Protein AF-A0A3S1GV26-F1 (afdb_monomer_lite)

Foldseek 3Di:
DPDPDDPDDDDDDDQLPDDLVVCVPDPPSVQLVPAQAADDPVVQLVVQLVVQLVLQVCVQVLCCVLPVDGDDGDSDSVVSSVVSVVLLVVVLVCLQQVHDPVVVLPPDDDPCNSVSVSVVVSCCSVNPVVVVVCVVVSHDHPSNSSLSVLQVVLVVCQVDPDPEADEAEADLCLGVSSLSSLLSQVPGPRRYYHYDQQDPPDDPVQLCLLLDPPRDPVSCPQPNNSNSVSCVSSPHDSVVDDDPDDDDLLCVLLSLVVCLVSGDPVPVVCCVVSVVVADPVSVCSNCVPPD

Sequence (291 aa):
RLGSRSAILPVIRPLGEFDEDEAAFEADASAAIDLAPPITAAERLLLLAPLVRAWKRRLPAHVAALFDEEIVVPASAADAIWLARDLARLMDEIETEGTDWIRLADLVTGNLAGWWQVTLDFLRIVTENWPNLLEERDRSNPAAHRNALIRLEAARLKRNPPAGPVIAAGSTGSIPATAELLAVIAGLPSGAVVLPGLDLMLDEPSFAAIAAPGARPALLGHPQYGLAKLIGKIGVLRGDVGEIAVAERPLALRAALVGEALRPAETTELWAQTRARFTAGDITEALADVT

Structure (mmCIF, N/CA/C/O backbone):
data_AF-A0A3S1GV26-F1
#
_entry.id   AF-A0A3S1GV26-F1
#
loop_
_atom_site.group_PDB
_atom_site.id
_atom_site.type_symbol
_atom_site.label_atom_id
_atom_site.label_alt_id
_atom_site.label_comp_id
_atom_site.label_asym_id
_atom_site.label_entity_id
_atom_site.label_seq_id
_atom_site.pdbx_PDB_ins_code
_atom_site.Cartn_x
_atom_site.Cartn_y
_atom_site.Cartn_z
_atom_site.occupancy
_atom_site.B_iso_or_equiv
_atom_site.auth_seq_id
_atom_site.auth_comp_id
_atom_site.auth_asym_id
_atom_site.auth_atom_id
_atom_site.pdbx_PDB_model_num
ATOM 1 N N . ARG A 1 1 ? -3.674 -25.173 39.279 1.00 45.44 1 ARG A N 1
ATOM 2 C CA . ARG A 1 1 ? -3.953 -23.897 38.580 1.00 45.44 1 ARG A CA 1
ATOM 3 C C . ARG A 1 1 ? -2.627 -23.405 38.022 1.00 45.44 1 ARG A C 1
ATOM 5 O O . ARG A 1 1 ? -1.768 -23.049 38.816 1.00 45.44 1 ARG A O 1
ATOM 12 N N . LEU A 1 2 ? -2.421 -23.505 36.707 1.00 45.81 2 LEU A N 1
ATOM 13 C CA . LEU A 1 2 ? -1.307 -22.824 36.040 1.00 45.81 2 LEU A CA 1
ATOM 14 C C . LEU A 1 2 ? -1.485 -21.317 36.279 1.00 45.81 2 LEU A C 1
ATOM 16 O O . LEU A 1 2 ? -2.608 -20.819 36.212 1.00 45.81 2 LEU A O 1
ATOM 20 N N . GLY A 1 3 ? -0.412 -20.649 36.704 1.00 51.78 3 GLY A N 1
ATOM 21 C CA . GLY A 1 3 ? -0.430 -19.258 37.148 1.00 51.78 3 GLY A CA 1
ATOM 22 C C . GLY A 1 3 ? -0.919 -18.292 36.069 1.00 51.78 3 GLY A C 1
ATOM 23 O O . GLY A 1 3 ? -0.883 -18.592 34.883 1.00 51.78 3 GLY A O 1
ATOM 24 N N . SER A 1 4 ? -1.351 -17.113 36.504 1.00 57.91 4 SER A N 1
ATOM 25 C CA . SER A 1 4 ? -1.845 -15.970 35.722 1.00 57.91 4 SER A CA 1
ATOM 26 C C . SER A 1 4 ? -0.794 -15.312 34.808 1.00 57.91 4 SER A C 1
ATOM 28 O O . SER A 1 4 ? -0.751 -14.091 34.676 1.00 57.91 4 SER A O 1
ATOM 30 N N . ARG A 1 5 ? 0.109 -16.099 34.222 1.00 57.19 5 ARG A N 1
ATOM 31 C CA . ARG A 1 5 ? 1.169 -15.667 33.310 1.00 57.19 5 ARG A CA 1
ATOM 32 C C . ARG A 1 5 ? 1.053 -16.517 32.052 1.00 57.19 5 ARG A C 1
ATOM 34 O O . ARG A 1 5 ? 0.996 -17.739 32.159 1.00 57.19 5 ARG A O 1
ATOM 41 N N . SER A 1 6 ? 0.967 -15.866 30.890 1.00 59.22 6 SER A N 1
ATOM 42 C CA . SER A 1 6 ? 0.841 -16.542 29.596 1.00 59.22 6 SER A CA 1
ATOM 43 C C . SER A 1 6 ? 1.939 -17.594 29.447 1.00 59.22 6 SER A C 1
ATOM 45 O O . SER A 1 6 ? 3.119 -17.259 29.503 1.00 59.22 6 SER A O 1
ATOM 47 N N . ALA A 1 7 ? 1.557 -18.863 29.309 1.00 64.56 7 ALA A N 1
ATOM 48 C CA . ALA A 1 7 ? 2.502 -19.970 29.150 1.00 64.56 7 ALA A CA 1
ATOM 49 C C . ALA A 1 7 ? 2.936 -20.167 27.685 1.00 64.56 7 ALA A C 1
ATOM 51 O O . ALA A 1 7 ? 3.865 -20.922 27.419 1.00 64.56 7 ALA A O 1
ATOM 52 N N . ILE A 1 8 ? 2.272 -19.484 26.745 1.00 68.94 8 ILE A N 1
ATOM 53 C CA . ILE A 1 8 ? 2.556 -19.507 25.307 1.00 68.94 8 ILE A CA 1
ATOM 54 C C . ILE A 1 8 ? 2.591 -18.052 24.829 1.00 68.94 8 ILE A C 1
ATOM 56 O O . ILE A 1 8 ? 1.702 -17.263 25.163 1.00 68.94 8 ILE A O 1
ATOM 60 N N . LEU A 1 9 ? 3.648 -17.677 24.111 1.00 79.06 9 LEU A N 1
ATOM 61 C CA . LEU A 1 9 ? 3.782 -16.348 23.516 1.00 79.06 9 LEU A CA 1
ATOM 62 C C . LEU A 1 9 ? 3.048 -16.311 22.167 1.00 79.06 9 LEU A C 1
ATOM 64 O O . LEU A 1 9 ? 3.061 -17.318 21.455 1.00 79.06 9 LEU A O 1
ATOM 68 N N . PRO A 1 10 ? 2.404 -15.188 21.805 1.00 83.75 10 PRO A N 1
ATOM 69 C CA . PRO A 1 10 ? 1.856 -15.032 20.466 1.00 83.75 10 PRO A CA 1
ATOM 70 C C . PRO A 1 10 ? 2.988 -15.049 19.435 1.00 83.75 10 PRO A C 1
ATOM 72 O O . PRO A 1 10 ? 4.085 -14.554 19.694 1.00 83.75 10 PRO A O 1
ATOM 75 N N . VAL A 1 11 ? 2.700 -15.579 18.250 1.00 86.25 11 VAL A N 1
ATOM 76 C CA . VAL A 1 11 ? 3.572 -15.408 17.087 1.00 86.25 11 VAL A CA 1
ATOM 77 C C . VAL A 1 11 ? 3.255 -14.040 16.492 1.00 86.25 11 VAL A C 1
ATOM 79 O O . VAL A 1 11 ? 2.137 -13.808 16.034 1.00 86.25 11 VAL A O 1
ATOM 82 N N . ILE A 1 12 ? 4.213 -13.117 16.554 1.00 87.06 12 ILE A N 1
ATOM 83 C CA . ILE A 1 12 ? 4.069 -11.756 16.029 1.00 87.06 12 ILE A CA 1
ATOM 84 C C . ILE A 1 12 ? 4.901 -11.663 14.759 1.00 87.06 12 ILE A C 1
ATOM 86 O O . ILE A 1 12 ? 6.099 -11.929 14.797 1.00 87.06 12 ILE A O 1
ATOM 90 N N . ARG A 1 13 ? 4.262 -11.275 13.652 1.00 83.75 13 ARG A N 1
ATOM 91 C CA . ARG A 1 13 ? 4.916 -11.114 12.351 1.00 83.75 13 ARG A CA 1
ATOM 92 C C . ARG A 1 13 ? 4.598 -9.740 11.757 1.00 83.75 13 ARG A C 1
ATOM 94 O O . ARG A 1 13 ? 3.440 -9.317 11.830 1.00 83.75 13 ARG A O 1
ATOM 101 N N . PRO A 1 14 ? 5.586 -9.040 11.181 1.00 83.69 14 PRO A N 1
ATOM 102 C CA . PRO A 1 14 ? 5.330 -7.829 10.415 1.00 83.69 14 PRO A CA 1
ATOM 103 C C . PRO A 1 14 ? 4.508 -8.148 9.158 1.00 83.69 14 PRO A C 1
ATOM 105 O O . PRO A 1 14 ? 4.744 -9.128 8.456 1.00 83.69 14 PRO A O 1
ATOM 108 N N . LEU A 1 15 ? 3.532 -7.296 8.847 1.00 74.19 15 LEU A N 1
ATOM 109 C CA . LEU A 1 15 ? 2.787 -7.380 7.592 1.00 74.19 15 LEU A CA 1
ATOM 110 C C . LEU A 1 15 ? 3.652 -6.825 6.453 1.00 74.19 15 LEU A C 1
ATOM 112 O O . LEU A 1 15 ? 3.885 -5.620 6.396 1.00 74.19 15 LEU A O 1
ATOM 116 N N . GLY A 1 16 ? 4.080 -7.686 5.527 1.00 60.06 16 GLY A N 1
ATOM 117 C CA . GLY A 1 16 ? 4.803 -7.284 4.311 1.00 60.06 16 GLY A CA 1
ATOM 118 C C . GLY A 1 16 ? 6.274 -7.703 4.249 1.00 60.06 16 GLY A C 1
ATOM 119 O O . GLY A 1 16 ? 6.842 -7.668 3.160 1.00 60.06 16 GLY A O 1
ATOM 120 N N . GLU A 1 17 ? 6.851 -8.156 5.362 1.00 55.44 17 GLU A N 1
ATOM 121 C CA . GLU A 1 17 ? 8.132 -8.869 5.413 1.00 55.44 17 GLU A CA 1
ATOM 122 C C . GLU A 1 17 ? 7.815 -10.343 5.684 1.00 55.44 17 GLU A C 1
ATOM 124 O O . GLU A 1 17 ? 7.712 -10.781 6.827 1.00 55.44 17 GLU A O 1
ATOM 129 N N . PHE A 1 18 ? 7.539 -11.085 4.613 1.00 52.84 18 PHE A N 1
ATOM 130 C CA . PHE A 1 18 ? 7.393 -12.535 4.685 1.00 52.84 18 PHE A CA 1
ATOM 131 C C . PHE A 1 18 ? 8.781 -13.109 4.452 1.00 52.84 18 PHE A C 1
ATOM 133 O O . PHE A 1 18 ? 9.292 -13.025 3.338 1.00 52.84 18 PHE A O 1
ATOM 140 N N . ASP A 1 19 ? 9.405 -13.600 5.517 1.00 47.91 19 ASP A N 1
ATOM 141 C CA . ASP A 1 19 ? 10.666 -14.319 5.410 1.00 47.91 19 ASP A CA 1
ATOM 142 C C . ASP A 1 19 ? 10.411 -15.664 4.709 1.00 47.91 19 ASP A C 1
ATOM 144 O O . ASP A 1 19 ? 9.574 -16.461 5.153 1.00 47.91 19 ASP A O 1
ATOM 148 N N . GLU A 1 20 ? 11.090 -15.882 3.581 1.00 46.09 20 GLU A N 1
ATOM 149 C CA . GLU A 1 20 ? 11.004 -17.105 2.773 1.00 46.09 20 GLU A CA 1
ATOM 150 C C . GLU A 1 20 ? 11.402 -18.337 3.601 1.00 46.09 20 GLU A C 1
ATOM 152 O O . GLU A 1 20 ? 10.776 -19.395 3.475 1.00 46.09 20 GLU A O 1
ATOM 157 N N . ASP A 1 21 ? 12.370 -18.177 4.513 1.00 42.44 21 ASP A N 1
ATOM 158 C CA . ASP A 1 21 ? 12.853 -19.260 5.367 1.00 42.44 21 ASP A CA 1
ATOM 159 C C . ASP A 1 21 ? 11.769 -19.715 6.356 1.00 42.44 21 ASP A C 1
ATOM 161 O O . ASP A 1 21 ? 11.662 -20.903 6.647 1.00 42.44 21 ASP A O 1
ATOM 165 N N . GLU A 1 22 ? 10.900 -18.816 6.835 1.00 46.50 22 GLU A N 1
ATOM 166 C CA . GLU A 1 22 ? 9.839 -19.160 7.792 1.00 46.50 22 GLU A CA 1
ATOM 167 C C . GLU A 1 22 ? 8.623 -19.828 7.142 1.00 46.50 22 GLU A C 1
ATOM 169 O O . GLU A 1 22 ? 8.031 -20.735 7.736 1.00 46.50 22 GLU A O 1
ATOM 174 N N . ALA A 1 23 ? 8.270 -19.429 5.913 1.00 46.88 23 ALA A N 1
ATOM 175 C CA . ALA A 1 23 ? 7.212 -20.083 5.142 1.00 46.88 23 ALA A CA 1
ATOM 176 C C . ALA A 1 23 ? 7.548 -21.558 4.864 1.00 46.88 23 ALA A C 1
ATOM 178 O O . ALA A 1 23 ? 6.643 -22.392 4.855 1.00 46.88 23 ALA A O 1
ATOM 179 N N . ALA A 1 24 ? 8.838 -21.888 4.718 1.00 42.28 24 ALA A N 1
ATOM 180 C CA . ALA A 1 24 ? 9.334 -23.246 4.505 1.00 42.28 24 ALA A CA 1
ATOM 181 C C . ALA A 1 24 ? 9.154 -24.188 5.716 1.00 42.28 24 ALA A C 1
ATOM 183 O O . ALA A 1 24 ? 9.133 -25.408 5.538 1.00 42.28 24 ALA A O 1
ATOM 184 N N . PHE A 1 25 ? 8.995 -23.659 6.938 1.00 43.50 25 PHE A N 1
ATOM 185 C CA . PHE A 1 25 ? 8.829 -24.470 8.155 1.00 43.50 25 PHE A CA 1
ATOM 186 C C . PHE A 1 25 ? 7.369 -24.851 8.468 1.00 43.50 25 PHE A C 1
ATOM 188 O O . PHE A 1 25 ? 7.139 -25.654 9.378 1.00 43.50 25 PHE A O 1
ATOM 195 N N . GLU A 1 26 ? 6.373 -24.336 7.734 1.00 54.03 26 GLU A N 1
ATOM 196 C CA . GLU A 1 26 ? 4.981 -24.796 7.851 1.00 54.03 26 GLU A CA 1
ATOM 197 C C . GLU A 1 26 ? 4.690 -25.956 6.878 1.00 54.03 26 GLU A C 1
ATOM 199 O O . GLU A 1 26 ? 5.098 -25.955 5.722 1.00 54.03 26 GLU A O 1
ATOM 204 N N . ALA A 1 27 ? 3.939 -26.968 7.326 1.00 46.38 27 ALA A N 1
ATOM 205 C CA . ALA A 1 27 ? 3.715 -28.222 6.588 1.00 46.38 27 ALA A CA 1
ATOM 206 C C . ALA A 1 27 ? 2.988 -28.087 5.222 1.00 46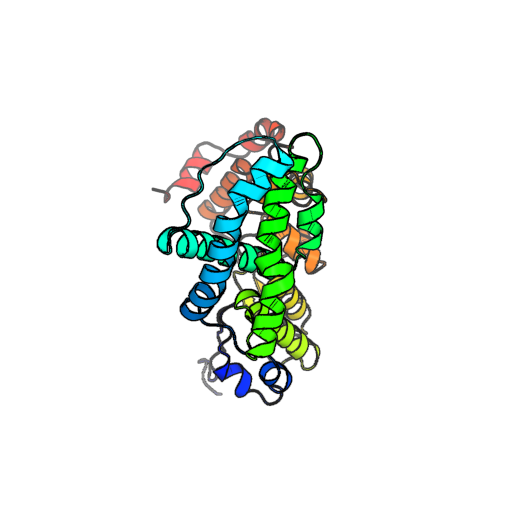.38 27 ALA A C 1
ATOM 208 O O . ALA A 1 27 ? 2.857 -29.085 4.517 1.00 46.38 27 ALA A O 1
ATOM 209 N N . ASP A 1 28 ? 2.526 -26.886 4.846 1.00 52.59 28 ASP A N 1
ATOM 210 C CA . ASP A 1 28 ? 1.847 -26.567 3.572 1.00 52.59 28 ASP A CA 1
ATOM 211 C C . ASP A 1 28 ? 2.670 -25.585 2.695 1.00 52.59 28 ASP A C 1
ATOM 213 O O . ASP A 1 28 ? 2.131 -24.912 1.817 1.00 52.59 28 ASP A O 1
ATOM 217 N N . ALA A 1 29 ? 3.991 -25.497 2.921 1.00 55.44 29 ALA A N 1
ATOM 218 C CA . ALA A 1 29 ? 4.929 -24.608 2.217 1.00 55.44 29 ALA A CA 1
ATOM 219 C C . ALA A 1 29 ? 5.078 -24.864 0.706 1.00 55.44 29 ALA A C 1
ATOM 221 O O . ALA A 1 29 ? 5.713 -24.071 0.014 1.00 55.44 29 ALA A O 1
ATOM 222 N N . SER A 1 30 ? 4.512 -25.955 0.176 1.00 58.25 30 SER A N 1
ATOM 223 C CA . SER A 1 30 ? 4.722 -26.395 -1.213 1.00 58.25 30 SER A CA 1
ATOM 224 C C . SER A 1 30 ? 4.462 -25.286 -2.233 1.00 58.25 30 SER A C 1
ATOM 226 O O . SER A 1 30 ? 5.233 -25.133 -3.167 1.00 58.25 30 SER A O 1
ATOM 228 N N . ALA A 1 31 ? 3.415 -24.482 -2.036 1.00 62.56 31 ALA A N 1
ATOM 229 C CA . ALA A 1 31 ? 3.066 -23.423 -2.981 1.00 62.56 31 ALA A CA 1
ATOM 230 C C . ALA A 1 31 ? 3.985 -22.188 -2.895 1.00 62.5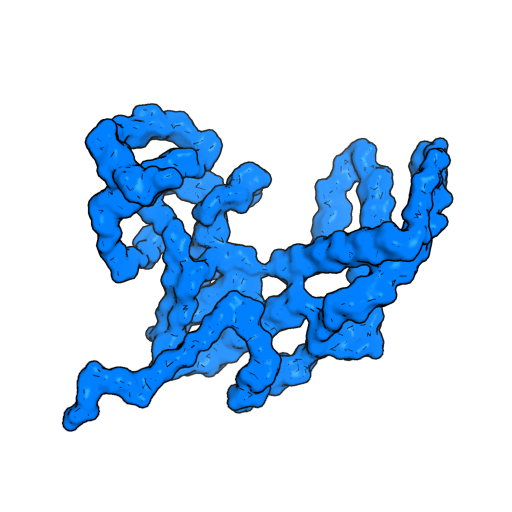6 31 ALA A C 1
ATOM 232 O O . ALA A 1 31 ? 4.074 -21.438 -3.861 1.00 62.56 31 ALA A O 1
ATOM 233 N N . ALA A 1 32 ? 4.644 -21.958 -1.753 1.00 61.75 32 ALA A N 1
ATOM 234 C CA . ALA A 1 32 ? 5.650 -20.902 -1.614 1.00 61.75 32 ALA A CA 1
ATOM 235 C C . ALA A 1 32 ? 6.992 -21.335 -2.223 1.00 61.75 32 ALA A C 1
ATOM 237 O O . ALA A 1 32 ? 7.682 -20.514 -2.814 1.00 61.75 32 ALA A O 1
ATOM 238 N N . ILE A 1 33 ? 7.314 -22.630 -2.136 1.00 62.44 33 ILE A N 1
ATOM 239 C CA . ILE A 1 33 ? 8.516 -23.238 -2.728 1.00 62.44 33 ILE A CA 1
ATOM 240 C C . ILE A 1 33 ? 8.487 -23.174 -4.267 1.00 62.44 33 ILE A C 1
ATOM 242 O O . ILE A 1 33 ? 9.539 -23.084 -4.890 1.00 62.44 33 ILE A O 1
ATOM 246 N N . ASP A 1 34 ? 7.298 -23.167 -4.877 1.00 78.94 34 ASP A N 1
ATOM 247 C CA . ASP A 1 34 ? 7.128 -23.056 -6.333 1.00 78.94 34 ASP A CA 1
ATOM 248 C C . ASP A 1 34 ? 7.305 -21.617 -6.872 1.00 78.94 34 ASP A C 1
ATOM 250 O O . ASP A 1 34 ? 7.269 -21.402 -8.086 1.00 78.94 34 ASP A O 1
ATOM 254 N N . LEU A 1 35 ? 7.468 -20.607 -6.005 1.00 85.31 35 LEU A N 1
ATOM 255 C CA . LEU A 1 35 ? 7.717 -19.234 -6.446 1.00 85.31 35 LEU A CA 1
ATOM 256 C C . LEU A 1 35 ? 9.195 -19.037 -6.781 1.00 85.31 35 LEU A C 1
ATOM 258 O O . LEU A 1 35 ? 10.063 -19.207 -5.927 1.00 85.31 35 LEU A O 1
ATOM 262 N N . ALA A 1 36 ? 9.471 -18.567 -8.000 1.00 90.75 36 ALA A N 1
ATOM 263 C CA . ALA A 1 36 ? 10.804 -18.099 -8.356 1.00 90.75 36 ALA A CA 1
ATOM 264 C C . ALA A 1 36 ? 11.261 -17.011 -7.357 1.00 90.75 36 ALA A C 1
ATOM 266 O O . ALA A 1 36 ? 10.472 -16.110 -7.040 1.00 90.75 36 ALA A O 1
ATOM 267 N N . PRO A 1 37 ? 12.506 -17.066 -6.855 1.00 92.00 37 PRO A N 1
ATOM 268 C CA . PRO A 1 37 ? 12.989 -16.118 -5.861 1.00 92.00 37 PRO A CA 1
ATOM 269 C C . PRO A 1 37 ? 13.168 -14.716 -6.463 1.00 92.00 37 PRO A C 1
ATOM 271 O O . PRO A 1 37 ? 13.439 -14.566 -7.667 1.00 92.00 37 PRO A O 1
ATOM 274 N N . PRO A 1 38 ? 13.059 -13.659 -5.642 1.00 93.50 38 PRO A N 1
ATOM 275 C CA . PRO A 1 38 ? 13.159 -12.293 -6.119 1.00 93.50 38 PRO A CA 1
ATOM 276 C C . PRO A 1 38 ? 14.574 -11.976 -6.616 1.00 93.50 38 PRO A C 1
ATOM 278 O O . PRO A 1 38 ? 15.583 -12.276 -5.975 1.00 93.50 38 PRO A O 1
ATOM 281 N N . ILE A 1 39 ? 14.663 -11.308 -7.766 1.00 95.88 39 ILE A N 1
ATOM 282 C CA . ILE A 1 39 ? 15.933 -10.789 -8.275 1.00 95.88 39 ILE A CA 1
ATOM 283 C C . ILE A 1 39 ? 16.506 -9.718 -7.333 1.00 95.88 39 ILE A C 1
ATOM 285 O O . ILE A 1 39 ? 15.790 -8.838 -6.844 1.00 95.88 39 ILE A O 1
ATOM 289 N N . THR A 1 40 ? 17.823 -9.744 -7.108 1.00 95.38 40 THR A N 1
ATOM 290 C CA . THR A 1 40 ? 18.481 -8.750 -6.246 1.00 95.38 40 THR A CA 1
ATOM 291 C C . THR A 1 40 ? 18.458 -7.355 -6.876 1.00 95.38 40 THR A C 1
ATOM 293 O O . THR A 1 40 ? 18.512 -7.203 -8.097 1.00 95.38 40 THR A O 1
ATOM 296 N N . ALA A 1 41 ? 18.451 -6.305 -6.049 1.00 93.12 41 ALA A N 1
ATOM 297 C CA . ALA A 1 41 ? 18.437 -4.924 -6.541 1.00 93.12 41 ALA A CA 1
ATOM 298 C C . ALA A 1 41 ? 19.634 -4.606 -7.459 1.00 93.12 41 ALA A C 1
ATOM 300 O O . ALA A 1 41 ? 19.471 -3.952 -8.488 1.00 93.12 41 ALA A O 1
ATOM 301 N N . ALA A 1 42 ? 20.832 -5.088 -7.113 1.00 95.25 42 ALA A N 1
ATOM 302 C CA . ALA A 1 42 ? 22.034 -4.861 -7.912 1.00 95.25 42 ALA A CA 1
ATOM 303 C C . ALA A 1 42 ? 21.963 -5.583 -9.265 1.00 95.25 42 ALA A C 1
ATOM 305 O O . ALA A 1 42 ? 22.207 -4.967 -10.302 1.00 95.25 42 ALA A O 1
ATOM 306 N N . GLU A 1 43 ? 21.583 -6.863 -9.267 1.00 95.62 43 GLU A N 1
ATOM 307 C CA . GLU A 1 43 ? 21.438 -7.644 -10.496 1.00 95.62 43 GLU A CA 1
ATOM 308 C C . GLU A 1 43 ? 20.360 -7.048 -11.407 1.00 95.62 43 GLU A C 1
ATOM 310 O O . GLU A 1 43 ? 20.607 -6.826 -12.592 1.00 95.62 43 GLU A O 1
ATOM 315 N N . ARG A 1 44 ? 19.207 -6.674 -10.841 1.00 95.81 44 ARG A N 1
ATOM 316 C CA . ARG A 1 44 ? 18.115 -6.029 -11.576 1.00 95.81 44 ARG A CA 1
ATOM 317 C C . ARG A 1 44 ? 18.574 -4.766 -12.296 1.00 95.81 44 ARG A C 1
ATOM 319 O O . ARG A 1 44 ? 18.296 -4.598 -13.482 1.00 95.81 44 ARG A O 1
ATOM 326 N N . LEU A 1 45 ? 19.321 -3.899 -11.613 1.00 95.69 45 LEU A N 1
ATOM 327 C CA . LEU A 1 45 ? 19.861 -2.680 -12.219 1.00 95.69 45 LEU A CA 1
ATOM 328 C C . LEU A 1 45 ? 20.883 -2.982 -13.320 1.00 95.69 45 LEU A C 1
ATOM 330 O O . LEU A 1 45 ? 20.858 -2.333 -14.366 1.00 95.69 45 LEU A O 1
ATOM 334 N N . LEU A 1 46 ? 21.760 -3.968 -13.114 1.00 95.31 46 LEU A N 1
ATOM 335 C CA . LEU A 1 46 ? 22.763 -4.365 -14.106 1.00 95.31 46 LEU A CA 1
ATOM 336 C C . LEU A 1 46 ? 22.148 -5.008 -15.356 1.00 95.31 46 LEU A C 1
ATOM 338 O O . LEU A 1 46 ? 22.729 -4.883 -16.432 1.00 95.31 46 LEU A O 1
ATOM 342 N N . LEU A 1 47 ? 20.981 -5.648 -15.239 1.00 95.50 47 LEU A N 1
ATOM 343 C CA . LEU A 1 47 ? 20.245 -6.222 -16.370 1.00 95.50 47 LEU A CA 1
ATOM 344 C C . LEU A 1 47 ? 19.368 -5.186 -17.092 1.00 95.50 47 LEU A C 1
ATOM 346 O O . LEU A 1 47 ? 19.284 -5.207 -18.320 1.00 95.50 47 LEU A O 1
ATOM 350 N N . LEU A 1 48 ? 18.771 -4.231 -16.369 1.00 96.31 48 LEU A N 1
ATOM 351 C CA . LEU A 1 48 ? 17.962 -3.160 -16.964 1.00 96.31 48 LEU A CA 1
ATOM 352 C C . LEU A 1 48 ? 18.811 -2.081 -17.652 1.00 96.31 48 LEU A C 1
ATOM 354 O O . LEU A 1 48 ? 18.456 -1.611 -18.735 1.00 96.31 48 LEU A O 1
ATOM 358 N N . ALA A 1 49 ? 19.941 -1.675 -17.065 1.00 95.69 49 ALA A N 1
ATOM 359 C CA . ALA A 1 49 ? 20.738 -0.557 -17.576 1.00 95.69 49 ALA A CA 1
ATOM 360 C C . ALA A 1 49 ? 21.217 -0.735 -19.036 1.00 95.69 49 ALA A C 1
ATOM 362 O O . ALA A 1 49 ? 21.156 0.238 -19.795 1.00 95.69 49 ALA A O 1
ATOM 363 N N . PRO A 1 50 ? 21.647 -1.926 -19.501 1.00 93.88 50 PRO A N 1
ATOM 364 C CA . PRO A 1 50 ? 21.962 -2.155 -20.910 1.00 93.88 50 PRO A CA 1
ATOM 365 C C . PRO A 1 50 ? 20.764 -1.946 -21.845 1.00 93.88 50 PRO A C 1
ATOM 367 O O . PRO A 1 50 ? 20.933 -1.321 -22.894 1.00 93.88 50 PRO A O 1
ATOM 370 N N . LEU A 1 51 ? 19.566 -2.403 -21.458 1.00 93.62 51 LEU A N 1
ATOM 371 C CA . LEU A 1 51 ? 18.333 -2.234 -22.240 1.00 93.62 51 LEU A CA 1
ATOM 372 C C . LEU A 1 51 ? 17.951 -0.753 -22.337 1.00 93.62 51 LEU A C 1
ATOM 374 O O . LEU A 1 51 ? 17.715 -0.232 -23.429 1.00 93.62 51 LEU A O 1
ATOM 378 N N . VAL A 1 52 ? 18.007 -0.046 -21.207 1.00 94.94 52 VAL A N 1
ATOM 379 C CA . VAL A 1 52 ? 17.780 1.401 -21.134 1.00 94.94 52 VAL A CA 1
ATOM 380 C C . VAL A 1 52 ? 18.788 2.154 -22.001 1.00 94.94 52 VAL A C 1
ATOM 382 O O . VAL A 1 52 ? 18.416 3.014 -22.796 1.00 94.94 52 VAL A O 1
ATOM 385 N N . ARG A 1 53 ? 20.078 1.814 -21.916 1.00 94.12 53 ARG A N 1
ATOM 386 C CA . ARG A 1 53 ? 21.127 2.446 -22.727 1.00 94.12 53 ARG A CA 1
ATOM 387 C C . ARG A 1 53 ? 20.927 2.193 -24.221 1.00 94.12 53 ARG A C 1
ATOM 389 O O . ARG A 1 53 ? 21.143 3.105 -25.021 1.00 94.12 53 ARG A O 1
ATOM 396 N N . ALA A 1 54 ? 20.533 0.979 -24.604 1.00 92.00 54 ALA A N 1
ATOM 397 C CA . ALA A 1 54 ? 20.227 0.634 -25.988 1.00 92.00 54 ALA A CA 1
ATOM 398 C C . ALA A 1 54 ? 19.021 1.426 -26.514 1.00 92.00 54 ALA A C 1
ATOM 400 O O . ALA A 1 54 ? 19.045 1.902 -27.648 1.00 92.00 54 ALA A O 1
ATOM 401 N N . TRP A 1 55 ? 17.994 1.631 -25.688 1.00 92.94 55 TRP A N 1
ATOM 402 C CA . TRP A 1 55 ? 16.878 2.517 -26.010 1.00 92.94 55 TRP A CA 1
ATOM 403 C C . TRP A 1 55 ? 17.324 3.981 -26.165 1.00 92.94 55 TRP A C 1
ATOM 405 O O . TRP A 1 55 ? 17.115 4.560 -27.230 1.00 92.94 55 TRP A O 1
ATOM 415 N N . LYS A 1 56 ? 18.063 4.548 -25.198 1.00 90.56 56 LYS A N 1
ATOM 416 C CA . LYS A 1 56 ? 18.555 5.943 -25.266 1.00 90.56 56 LYS A CA 1
ATOM 417 C C . LYS A 1 56 ? 19.386 6.228 -26.518 1.00 90.56 56 LYS A C 1
ATOM 419 O O . LYS A 1 56 ? 19.327 7.328 -27.051 1.00 90.56 56 LYS A O 1
ATOM 424 N N . ARG A 1 57 ? 20.159 5.250 -27.003 1.00 90.75 57 ARG A N 1
ATOM 425 C CA . ARG A 1 57 ? 20.941 5.377 -28.248 1.00 90.75 57 ARG A CA 1
ATOM 426 C C . ARG A 1 57 ? 20.079 5.440 -29.510 1.00 90.75 57 ARG A C 1
ATOM 428 O O . ARG A 1 57 ? 20.504 6.048 -30.483 1.00 90.75 57 ARG A O 1
ATOM 435 N N . ARG A 1 58 ? 18.906 4.801 -29.505 1.00 89.69 58 ARG A N 1
ATOM 436 C CA . ARG A 1 58 ? 17.952 4.803 -30.629 1.00 89.69 58 ARG A CA 1
ATOM 437 C C . ARG A 1 58 ? 17.018 6.014 -30.594 1.00 89.69 58 ARG A C 1
ATOM 439 O O . ARG A 1 58 ? 16.505 6.409 -31.636 1.00 89.69 58 ARG A O 1
ATOM 446 N N . LEU A 1 59 ? 16.840 6.611 -29.415 1.00 88.88 59 LEU A N 1
ATOM 447 C CA . LEU A 1 59 ? 15.882 7.685 -29.175 1.00 88.88 59 LEU A CA 1
ATOM 448 C C . LEU A 1 59 ? 16.034 8.905 -30.108 1.00 88.88 59 LEU A C 1
ATOM 450 O O . LEU A 1 59 ? 15.009 9.325 -30.635 1.00 88.88 59 LEU A O 1
ATOM 454 N N . PRO A 1 60 ? 17.238 9.450 -30.393 1.00 87.94 60 PRO A N 1
ATOM 455 C CA . PRO A 1 60 ? 17.367 10.596 -31.300 1.00 87.94 60 PRO A CA 1
ATOM 456 C C . PRO A 1 60 ? 16.791 10.340 -32.696 1.00 87.94 60 PRO A C 1
ATOM 458 O O . PRO A 1 60 ? 16.028 11.151 -33.206 1.00 87.94 60 PRO A O 1
ATOM 461 N N . ALA A 1 61 ? 17.097 9.179 -33.286 1.00 86.06 61 ALA A N 1
ATOM 462 C CA . ALA A 1 61 ? 16.573 8.803 -34.598 1.00 86.06 61 ALA A CA 1
ATOM 463 C C . ALA A 1 61 ? 15.054 8.573 -34.562 1.00 86.06 61 ALA A C 1
ATOM 465 O O . ALA A 1 61 ? 14.354 8.896 -35.517 1.00 86.06 61 ALA A O 1
ATOM 466 N N . HIS A 1 62 ? 14.542 8.028 -33.456 1.00 84.12 62 HIS A N 1
ATOM 467 C CA . HIS A 1 62 ? 13.113 7.803 -33.268 1.00 84.12 62 HIS A CA 1
ATOM 468 C C . HIS A 1 62 ? 12.327 9.117 -33.137 1.00 84.12 62 HIS A C 1
ATOM 470 O O . HIS A 1 62 ? 11.295 9.274 -33.781 1.00 84.12 62 HIS A O 1
ATOM 476 N N . VAL A 1 63 ? 12.837 10.080 -32.361 1.00 85.69 63 VAL A N 1
ATOM 477 C CA . VAL A 1 63 ? 12.227 11.410 -32.207 1.00 85.69 63 VAL A CA 1
ATOM 478 C C . VAL A 1 63 ? 12.287 12.193 -33.515 1.00 85.69 63 VAL A C 1
ATOM 480 O O . VAL A 1 63 ? 11.261 12.720 -33.934 1.00 85.69 63 VAL A O 1
ATOM 483 N N . ALA A 1 64 ? 13.422 12.181 -34.219 1.00 86.69 64 ALA A N 1
ATOM 484 C CA . ALA A 1 64 ? 13.521 12.804 -35.538 1.00 86.69 64 ALA A CA 1
ATOM 485 C C . ALA A 1 64 ? 12.485 12.228 -36.521 1.00 86.69 64 ALA A C 1
ATOM 487 O O . ALA A 1 64 ? 11.829 12.976 -37.237 1.00 86.69 64 ALA A O 1
ATOM 488 N N . ALA A 1 65 ? 12.268 10.908 -36.509 1.00 84.88 65 ALA A N 1
ATOM 489 C CA . ALA A 1 65 ? 11.276 10.263 -37.370 1.00 84.88 65 ALA A CA 1
ATOM 490 C C . ALA A 1 65 ? 9.816 10.598 -37.008 1.00 84.88 65 ALA A C 1
ATOM 492 O O . ALA A 1 65 ? 8.955 10.571 -37.886 1.00 84.88 65 ALA A O 1
ATOM 493 N N . LEU A 1 66 ? 9.522 10.873 -35.734 1.00 83.62 66 LEU A N 1
ATOM 494 C CA . LEU A 1 66 ? 8.164 11.164 -35.262 1.00 83.62 66 LEU A CA 1
ATOM 495 C C . LEU A 1 66 ? 7.800 12.652 -35.326 1.00 83.62 66 LEU A C 1
ATOM 497 O O . LEU A 1 66 ? 6.632 12.971 -35.540 1.00 83.62 66 LEU A O 1
ATOM 501 N N . PHE A 1 67 ? 8.772 13.543 -35.122 1.00 85.44 67 PHE A N 1
ATOM 502 C CA . PHE A 1 67 ? 8.521 14.972 -34.905 1.00 85.44 67 PHE A CA 1
ATOM 503 C C . PHE A 1 67 ? 9.309 15.907 -35.827 1.00 85.44 67 PHE A C 1
ATOM 505 O O . PHE A 1 67 ? 9.091 17.110 -35.751 1.00 85.44 67 PHE A O 1
ATOM 512 N N . ASP A 1 68 ? 10.200 15.391 -36.684 1.00 83.12 68 ASP A N 1
ATOM 513 C CA . ASP A 1 68 ? 11.132 16.206 -37.487 1.00 83.12 68 ASP A CA 1
ATOM 514 C C . ASP A 1 68 ? 12.038 17.106 -36.613 1.00 83.12 68 ASP A C 1
ATOM 516 O O . ASP A 1 68 ? 12.430 18.207 -36.993 1.00 83.12 68 ASP A O 1
ATOM 520 N N . GLU A 1 69 ? 12.367 16.631 -35.403 1.00 80.75 69 GLU A N 1
ATOM 521 C CA . GLU A 1 69 ? 13.200 17.333 -34.419 1.00 80.75 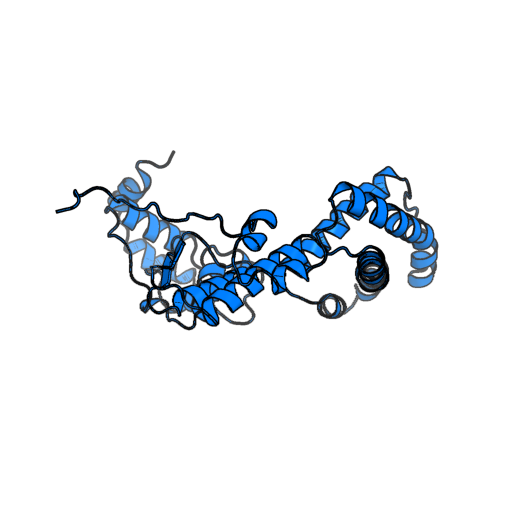69 GLU A CA 1
ATOM 522 C C . GLU A 1 69 ? 14.516 16.589 -34.151 1.00 80.75 69 GLU A C 1
ATOM 524 O O . GLU A 1 69 ? 14.533 15.396 -33.834 1.00 80.75 69 GLU A O 1
ATOM 529 N N . GLU A 1 70 ? 15.639 17.311 -34.198 1.00 81.94 70 GLU A N 1
ATOM 530 C CA . GLU A 1 70 ? 16.932 16.790 -33.754 1.00 81.94 70 GLU A CA 1
ATOM 531 C C . GLU A 1 70 ? 17.117 17.009 -32.251 1.00 81.94 70 GLU A C 1
ATOM 533 O O . GLU A 1 70 ? 17.211 18.139 -31.769 1.00 81.94 70 GLU A O 1
ATOM 538 N N . ILE A 1 71 ? 17.237 15.910 -31.506 1.00 81.94 71 ILE A N 1
ATOM 539 C CA . ILE A 1 71 ? 17.538 15.945 -30.074 1.00 81.94 71 ILE A CA 1
ATOM 540 C C . ILE A 1 71 ? 18.866 15.255 -29.770 1.00 81.94 71 ILE A C 1
ATOM 542 O O . ILE A 1 71 ? 19.222 14.235 -30.362 1.00 81.94 71 ILE A O 1
ATOM 546 N N . VAL A 1 72 ? 19.588 15.776 -28.778 1.00 80.69 72 VAL A N 1
ATOM 547 C CA . VAL A 1 72 ? 20.794 15.134 -28.245 1.00 80.69 72 VAL A CA 1
ATOM 548 C C . VAL A 1 72 ? 20.469 14.527 -26.891 1.00 80.69 72 VAL A C 1
ATOM 550 O O . VAL A 1 72 ? 20.160 15.232 -25.934 1.00 80.69 72 VAL A O 1
ATOM 553 N N . VAL A 1 73 ? 20.567 13.201 -26.804 1.00 82.50 73 VAL A N 1
ATOM 554 C CA . VAL A 1 73 ? 20.269 12.448 -25.582 1.00 82.50 73 VAL A CA 1
ATOM 555 C C . VAL A 1 73 ? 21.559 11.822 -25.050 1.00 82.50 73 VAL A C 1
ATOM 557 O O . VAL A 1 73 ? 22.098 10.909 -25.681 1.00 82.50 73 VAL A O 1
ATOM 560 N N . PRO A 1 74 ? 22.064 12.251 -23.878 1.00 81.75 74 PRO A N 1
ATOM 561 C CA . PRO A 1 74 ? 23.201 11.600 -23.239 1.00 81.75 74 PRO A CA 1
ATOM 562 C C . PRO A 1 74 ? 22.909 10.119 -22.962 1.00 81.75 74 PRO A C 1
ATOM 564 O O . PRO A 1 74 ? 21.947 9.774 -22.275 1.00 81.75 74 PRO A O 1
ATOM 567 N N . ALA A 1 75 ? 23.740 9.221 -23.491 1.00 83.31 75 ALA A N 1
ATOM 568 C CA . ALA A 1 75 ? 23.607 7.768 -23.325 1.00 83.31 75 ALA A CA 1
ATOM 569 C C . ALA A 1 75 ? 24.782 7.172 -22.527 1.00 83.31 75 ALA A C 1
ATOM 571 O O . ALA A 1 75 ? 25.303 6.091 -22.850 1.00 83.31 75 ALA A O 1
ATOM 572 N N . SER A 1 76 ? 25.236 7.911 -21.507 1.00 90.25 76 SER A N 1
ATOM 573 C CA . SER A 1 76 ? 26.288 7.449 -20.604 1.00 90.25 76 SER A CA 1
ATOM 574 C C . SER A 1 76 ? 25.813 6.239 -19.789 1.00 90.25 76 SER A C 1
ATOM 576 O O . SER A 1 76 ? 24.614 5.994 -19.636 1.00 90.25 76 SER A O 1
ATOM 578 N N . ALA A 1 77 ? 26.759 5.452 -19.271 1.00 89.94 77 ALA A N 1
ATOM 579 C CA . ALA A 1 77 ? 26.425 4.328 -18.397 1.00 89.94 77 ALA A CA 1
ATOM 580 C C . ALA A 1 77 ? 25.761 4.803 -17.093 1.00 89.94 77 ALA A C 1
ATOM 582 O O . ALA A 1 77 ? 24.817 4.171 -16.629 1.00 89.94 77 ALA A O 1
ATOM 583 N N . ALA A 1 78 ? 26.209 5.939 -16.548 1.00 91.88 78 ALA A N 1
ATOM 584 C CA . ALA A 1 78 ? 25.641 6.521 -15.337 1.00 91.88 78 ALA A CA 1
ATOM 585 C C . ALA A 1 78 ? 24.162 6.888 -15.528 1.00 91.88 78 ALA A C 1
ATOM 587 O O . ALA A 1 78 ? 23.324 6.476 -14.730 1.00 91.88 78 ALA A O 1
ATOM 588 N N . ASP A 1 79 ? 23.817 7.575 -16.623 1.00 91.06 79 ASP A N 1
ATOM 589 C CA . ASP A 1 79 ? 22.423 7.962 -16.879 1.00 91.06 79 ASP A CA 1
ATOM 590 C C . ASP A 1 79 ? 21.520 6.748 -17.110 1.00 91.06 79 ASP A C 1
ATOM 592 O O . ASP A 1 79 ? 20.344 6.767 -16.756 1.00 91.06 79 ASP A O 1
ATOM 596 N N . ALA A 1 80 ? 22.054 5.694 -17.732 1.00 93.62 80 ALA A N 1
ATOM 597 C CA . ALA A 1 80 ? 21.309 4.463 -17.955 1.00 93.62 80 ALA A CA 1
ATOM 598 C C . ALA A 1 80 ? 21.000 3.735 -16.640 1.00 93.62 80 ALA A C 1
ATOM 600 O O . ALA A 1 80 ? 19.904 3.206 -16.496 1.00 93.62 80 ALA A O 1
ATOM 601 N N . ILE A 1 81 ? 21.926 3.746 -15.677 1.00 94.81 81 ILE A N 1
ATOM 602 C CA . ILE A 1 81 ? 21.703 3.176 -14.341 1.00 94.81 81 ILE A CA 1
ATOM 603 C C . ILE A 1 81 ? 20.642 3.979 -13.579 1.00 94.81 81 ILE A C 1
ATOM 605 O O . ILE A 1 81 ? 19.746 3.383 -12.984 1.00 94.81 81 ILE A O 1
ATOM 609 N N . TRP A 1 82 ? 20.703 5.314 -13.619 1.00 94.12 82 TRP A N 1
ATOM 610 C CA . TRP A 1 82 ? 19.691 6.161 -12.976 1.00 94.12 82 TRP A CA 1
ATOM 611 C C . TRP A 1 82 ? 18.296 5.925 -13.552 1.00 94.12 82 TRP A C 1
ATOM 613 O O . TRP A 1 82 ? 17.362 5.657 -12.801 1.00 94.12 82 TRP A O 1
ATOM 623 N N . LEU A 1 83 ? 18.167 5.915 -14.879 1.00 94.25 83 LEU A N 1
ATOM 624 C CA . L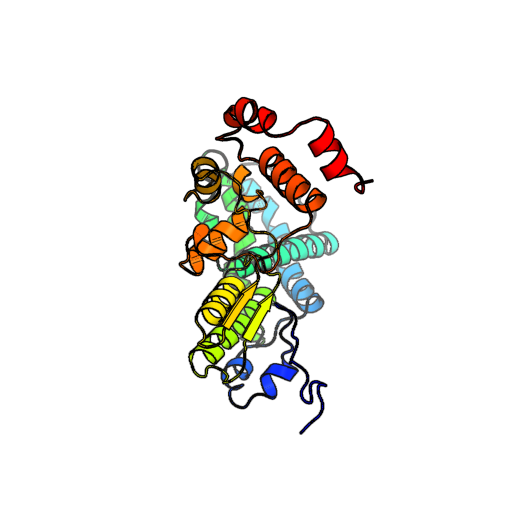EU A 1 83 ? 16.882 5.665 -15.526 1.00 94.25 83 LEU A CA 1
ATOM 625 C C . LEU A 1 83 ? 16.404 4.211 -15.335 1.00 94.25 83 LEU A C 1
ATOM 627 O O . LEU A 1 83 ? 15.211 3.979 -15.173 1.00 94.25 83 LEU A O 1
ATOM 631 N N . ALA A 1 84 ? 17.311 3.232 -15.271 1.00 95.56 84 ALA A N 1
ATOM 632 C CA . ALA A 1 84 ? 16.967 1.857 -14.899 1.00 95.56 84 ALA A CA 1
ATOM 633 C C . ALA A 1 84 ? 16.422 1.757 -13.467 1.00 95.56 84 ALA A C 1
ATOM 635 O O . ALA A 1 84 ? 15.521 0.961 -13.212 1.00 95.56 84 ALA A O 1
ATOM 636 N N . ARG A 1 85 ? 16.925 2.577 -12.537 1.00 95.75 85 ARG A N 1
ATOM 637 C CA . ARG A 1 85 ? 16.406 2.651 -11.165 1.00 95.75 85 ARG A CA 1
ATOM 638 C C . ARG A 1 85 ? 14.992 3.222 -11.119 1.00 95.75 85 ARG A C 1
ATOM 640 O O . ARG A 1 85 ? 14.167 2.704 -10.371 1.00 95.75 85 ARG A O 1
ATOM 647 N N . ASP A 1 86 ? 14.714 4.264 -11.894 1.00 95.25 86 ASP A N 1
ATOM 648 C CA . ASP A 1 86 ? 13.364 4.830 -11.980 1.00 95.25 86 ASP A CA 1
ATOM 649 C C . ASP A 1 86 ? 12.390 3.860 -12.657 1.00 95.25 86 ASP A C 1
ATOM 651 O O . ASP A 1 86 ? 11.276 3.677 -12.175 1.0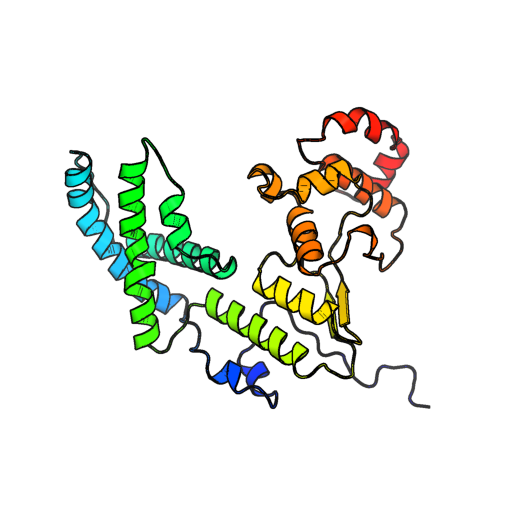0 95.25 86 ASP A O 1
ATOM 655 N N . LEU A 1 87 ? 12.840 3.159 -13.700 1.00 95.06 87 LEU A N 1
ATOM 656 C CA . LEU A 1 87 ? 12.069 2.107 -14.359 1.00 95.06 87 LEU A CA 1
ATOM 657 C C . LEU A 1 87 ? 11.749 0.947 -13.406 1.00 95.06 87 LEU A C 1
ATOM 659 O O . LEU A 1 87 ? 10.606 0.505 -13.351 1.00 95.06 87 LEU A O 1
ATOM 663 N N . ALA A 1 88 ? 12.721 0.495 -12.608 1.00 95.31 88 ALA A N 1
ATOM 664 C CA . ALA A 1 88 ? 12.495 -0.528 -11.589 1.00 95.31 88 ALA A CA 1
ATOM 665 C C . ALA A 1 88 ? 11.463 -0.078 -10.539 1.00 95.31 88 ALA A C 1
ATOM 667 O O . ALA A 1 88 ? 10.590 -0.861 -10.175 1.00 95.31 88 ALA A O 1
ATOM 668 N N . ARG A 1 89 ? 11.518 1.189 -10.100 1.00 94.38 89 ARG A N 1
ATOM 669 C CA . ARG A 1 89 ? 10.532 1.755 -9.164 1.00 94.38 89 ARG A CA 1
ATOM 670 C C . ARG A 1 89 ? 9.128 1.774 -9.765 1.00 94.38 89 ARG A C 1
ATOM 672 O O . ARG A 1 89 ? 8.194 1.336 -9.108 1.00 94.38 89 ARG A O 1
ATOM 679 N N . LEU A 1 90 ? 8.996 2.220 -11.016 1.00 93.25 90 LEU A N 1
ATOM 680 C CA . LEU A 1 90 ? 7.713 2.230 -11.720 1.00 93.25 90 LEU A CA 1
ATOM 681 C C . LEU A 1 90 ? 7.129 0.818 -11.840 1.00 93.25 90 LEU A C 1
ATOM 683 O O . LEU A 1 90 ? 5.942 0.619 -11.608 1.00 93.25 90 LEU A O 1
ATOM 687 N N . MET A 1 91 ? 7.957 -0.176 -12.173 1.00 93.00 91 MET A N 1
ATOM 688 C CA . MET A 1 91 ? 7.503 -1.566 -12.200 1.00 93.00 91 MET A CA 1
ATOM 689 C C . MET A 1 91 ? 6.993 -2.029 -10.835 1.00 93.00 91 MET A C 1
ATOM 691 O O . MET A 1 91 ? 5.943 -2.660 -10.765 1.00 93.00 91 MET A O 1
ATOM 695 N N . ASP A 1 92 ? 7.714 -1.704 -9.760 1.00 92.75 92 ASP A N 1
ATOM 696 C CA . ASP A 1 92 ? 7.320 -2.097 -8.408 1.00 92.75 92 ASP A CA 1
ATOM 697 C C . ASP A 1 92 ? 6.003 -1.435 -7.987 1.00 92.75 92 ASP A C 1
ATOM 699 O O . ASP A 1 92 ? 5.198 -2.071 -7.311 1.00 92.75 92 ASP A O 1
ATOM 703 N N . GLU A 1 93 ? 5.748 -0.192 -8.403 1.00 91.62 93 GLU A N 1
ATOM 704 C CA . GLU A 1 93 ? 4.470 0.501 -8.189 1.00 91.62 93 GLU A CA 1
ATOM 705 C C . GLU A 1 93 ? 3.320 -0.202 -8.929 1.00 91.62 93 GLU A C 1
ATOM 707 O O . GLU A 1 93 ? 2.297 -0.515 -8.317 1.00 91.62 93 GLU A O 1
ATOM 712 N N . ILE A 1 94 ? 3.512 -0.531 -10.212 1.00 91.25 94 ILE A N 1
ATOM 713 C CA . ILE A 1 94 ? 2.523 -1.249 -11.035 1.00 91.25 94 ILE A CA 1
ATOM 714 C C . ILE A 1 94 ? 2.188 -2.618 -10.437 1.00 91.25 94 ILE A C 1
ATOM 716 O O . ILE A 1 94 ? 1.015 -2.968 -10.275 1.00 91.25 94 ILE A O 1
ATOM 720 N N . GLU A 1 95 ? 3.212 -3.375 -10.051 1.00 91.75 95 GLU A N 1
ATOM 721 C CA . GLU A 1 95 ? 3.040 -4.687 -9.434 1.00 91.75 95 GLU A CA 1
ATOM 722 C C . GLU A 1 95 ? 2.410 -4.590 -8.046 1.00 91.75 95 GLU A C 1
ATOM 724 O O . GLU A 1 95 ? 1.548 -5.407 -7.715 1.00 91.75 95 GLU A O 1
ATOM 729 N N . THR A 1 96 ? 2.797 -3.589 -7.245 1.00 89.56 96 THR A N 1
ATOM 730 C CA . THR A 1 96 ? 2.228 -3.339 -5.913 1.00 89.56 96 THR A CA 1
ATOM 731 C C . THR A 1 96 ? 0.731 -3.070 -6.007 1.00 89.56 96 THR A C 1
ATOM 733 O O . THR A 1 96 ? -0.024 -3.680 -5.255 1.00 89.56 96 THR A O 1
ATOM 736 N N . GLU A 1 97 ? 0.295 -2.250 -6.965 1.00 88.88 97 GLU A N 1
ATOM 737 C CA . GLU A 1 97 ? -1.123 -1.968 -7.233 1.00 88.88 97 GLU A CA 1
ATOM 738 C C . GLU A 1 97 ? -1.861 -3.124 -7.933 1.00 88.88 97 GLU A C 1
ATOM 740 O O . GLU A 1 97 ? -3.085 -3.088 -8.075 1.00 88.88 97 GLU A O 1
ATOM 745 N N . GLY A 1 98 ? -1.149 -4.171 -8.365 1.00 85.44 98 GLY A N 1
ATOM 746 C CA . GLY A 1 98 ? -1.732 -5.303 -9.088 1.00 85.44 98 GLY A CA 1
ATOM 747 C C . GLY A 1 98 ? -2.402 -4.889 -10.401 1.00 85.44 98 GLY A C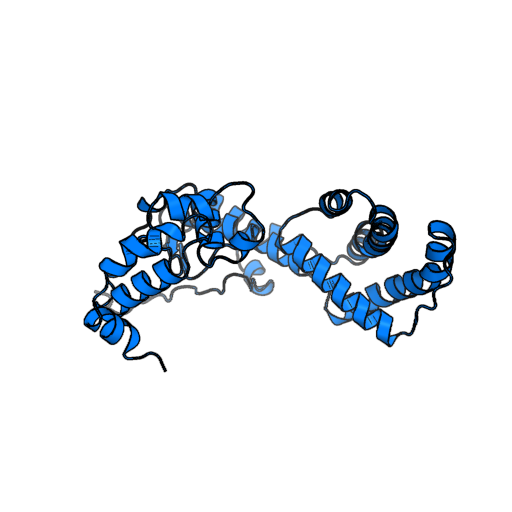 1
ATOM 748 O O . GLY A 1 98 ? -3.400 -5.495 -10.793 1.00 85.44 98 GLY A O 1
ATOM 749 N N . THR A 1 99 ? -1.897 -3.831 -11.040 1.00 84.75 99 THR A N 1
ATOM 750 C CA . THR A 1 99 ? -2.399 -3.334 -12.325 1.00 84.75 99 THR A CA 1
ATOM 751 C C . THR A 1 99 ? -1.536 -3.836 -13.480 1.00 84.75 99 THR A C 1
ATOM 753 O O . THR A 1 99 ? -0.421 -4.312 -13.288 1.00 84.75 99 THR A O 1
ATOM 756 N N . ASP A 1 100 ? -2.071 -3.734 -14.693 1.00 81.69 100 ASP A N 1
ATOM 757 C CA . ASP A 1 100 ? -1.390 -4.119 -15.926 1.00 81.69 100 ASP A CA 1
ATOM 758 C C . ASP A 1 100 ? -0.849 -2.879 -16.653 1.00 81.69 100 ASP A C 1
ATOM 760 O O . ASP A 1 100 ? -1.495 -1.825 -16.682 1.00 81.69 100 ASP A O 1
ATOM 764 N N . TRP A 1 101 ? 0.308 -3.035 -17.292 1.00 80.94 101 TRP A N 1
ATOM 765 C CA . TRP A 1 101 ? 0.904 -2.080 -18.219 1.00 80.94 101 TRP A CA 1
ATOM 766 C C . TRP A 1 101 ? -0.021 -1.723 -19.382 1.00 80.94 101 TRP A C 1
ATOM 768 O O . TRP A 1 101 ? 0.038 -0.595 -19.868 1.00 80.94 101 TRP A O 1
ATOM 778 N N . ILE A 1 102 ? -0.912 -2.634 -19.796 1.00 76.69 102 ILE A N 1
ATOM 779 C CA . ILE A 1 102 ? -1.905 -2.359 -20.850 1.00 76.69 102 ILE A CA 1
ATOM 780 C C . ILE A 1 102 ? -2.745 -1.127 -20.496 1.00 76.69 102 ILE A C 1
ATOM 782 O O . ILE A 1 102 ? -3.000 -0.288 -21.352 1.00 76.69 102 ILE A O 1
ATOM 786 N N . ARG A 1 103 ? -3.109 -0.949 -19.219 1.00 77.25 103 ARG A N 1
ATOM 787 C CA . ARG A 1 103 ? -3.896 0.218 -18.790 1.00 77.25 103 ARG A CA 1
ATOM 788 C C . ARG A 1 103 ? -3.122 1.525 -18.874 1.00 77.25 103 ARG A C 1
ATOM 790 O O . ARG A 1 103 ? -3.747 2.572 -19.005 1.00 77.25 103 ARG A O 1
ATOM 797 N N . LEU A 1 104 ? -1.789 1.479 -18.795 1.00 75.44 104 LEU A N 1
ATOM 798 C CA . LEU A 1 104 ? -0.975 2.670 -19.005 1.00 75.44 104 LEU A CA 1
ATOM 799 C C . LEU A 1 104 ? -1.070 3.123 -20.462 1.00 75.44 104 LEU A C 1
ATOM 801 O O . LEU A 1 104 ? -1.194 4.319 -20.697 1.00 75.44 104 LEU A O 1
ATOM 805 N N . ALA A 1 105 ? -1.076 2.193 -21.426 1.00 72.19 105 ALA A N 1
ATOM 806 C CA . ALA A 1 105 ? -1.138 2.521 -22.852 1.00 72.19 105 ALA A CA 1
ATOM 807 C C . ALA A 1 105 ? -2.289 3.480 -23.196 1.00 72.19 105 ALA A C 1
ATOM 809 O O . ALA A 1 105 ? -2.092 4.412 -23.978 1.00 72.19 105 ALA A O 1
ATOM 810 N N . ASP A 1 106 ? -3.423 3.325 -22.513 1.00 75.00 106 ASP A N 1
ATOM 811 C CA . ASP A 1 106 ? -4.651 4.081 -22.755 1.00 75.00 106 ASP A CA 1
ATOM 812 C C . ASP A 1 106 ? -4.776 5.385 -21.931 1.00 75.00 106 ASP A C 1
ATOM 814 O O . ASP A 1 106 ? -5.790 6.077 -22.031 1.00 75.00 106 ASP A O 1
ATOM 818 N N . LEU A 1 107 ? -3.778 5.755 -21.112 1.00 72.31 107 LEU A N 1
ATOM 819 C CA . LEU A 1 107 ? -3.881 6.902 -20.191 1.00 72.31 107 LEU A CA 1
ATOM 820 C C . LEU A 1 107 ? -3.866 8.278 -20.871 1.00 72.31 107 LEU A C 1
ATOM 822 O O . LEU A 1 107 ? -4.488 9.211 -20.361 1.00 72.31 107 LEU A O 1
ATOM 826 N N . VAL A 1 108 ? -3.120 8.444 -21.969 1.00 70.94 108 VAL A N 1
ATOM 827 C CA . VAL A 1 108 ? -2.885 9.762 -22.585 1.00 70.94 108 VAL A CA 1
ATOM 828 C C . VAL A 1 108 ? -3.495 9.824 -23.982 1.00 70.94 108 VAL A C 1
ATOM 830 O O . VAL A 1 108 ? -3.029 9.180 -24.918 1.00 70.94 108 VAL A O 1
ATOM 833 N N . THR A 1 109 ? -4.508 10.678 -24.138 1.00 65.50 109 THR A N 1
ATOM 834 C CA . THR A 1 109 ? -5.154 10.991 -25.425 1.00 65.50 109 THR A CA 1
ATOM 835 C C . THR A 1 109 ? -4.876 12.433 -25.866 1.00 65.50 109 THR A C 1
ATOM 837 O O . THR A 1 109 ? -4.640 13.306 -25.031 1.00 65.50 109 THR A O 1
ATOM 840 N N . GLY A 1 110 ? -4.976 12.725 -27.167 1.00 66.81 110 GLY A N 1
ATOM 841 C CA . GLY A 1 110 ? -4.899 14.094 -27.708 1.00 66.81 110 GLY A CA 1
ATOM 842 C C . GLY A 1 110 ? -3.486 14.541 -28.110 1.00 66.81 110 GLY A C 1
ATOM 843 O O . GLY A 1 110 ? -2.669 13.727 -28.527 1.00 66.81 110 GLY A O 1
ATOM 844 N N . ASN A 1 111 ? -3.188 15.842 -28.004 1.00 59.12 111 ASN A N 1
ATOM 845 C CA . ASN A 1 111 ? -1.976 16.470 -28.570 1.00 59.12 111 ASN A CA 1
ATOM 846 C C . ASN A 1 111 ? -0.633 15.977 -27.986 1.00 59.12 111 ASN A C 1
ATOM 848 O O . ASN A 1 111 ? 0.415 16.279 -28.546 1.00 59.12 111 ASN A O 1
ATOM 852 N N . LEU A 1 112 ? -0.647 15.220 -26.884 1.00 61.72 112 LEU A N 1
ATOM 853 C CA . LEU A 1 112 ? 0.544 14.601 -26.286 1.00 61.72 112 LEU A CA 1
ATOM 854 C C . LEU A 1 112 ? 0.770 13.152 -26.750 1.00 61.72 112 LEU A C 1
ATOM 856 O O . LEU A 1 112 ? 1.755 12.536 -26.349 1.00 61.72 112 LEU A O 1
ATOM 860 N N . ALA A 1 113 ? -0.105 12.609 -27.606 1.00 69.56 113 ALA A N 1
ATOM 861 C CA . ALA A 1 113 ? -0.051 11.214 -28.039 1.00 69.56 113 ALA A CA 1
ATOM 862 C C . ALA A 1 113 ? 1.290 10.844 -28.691 1.00 69.56 113 ALA A C 1
ATOM 864 O O . ALA A 1 113 ? 1.782 9.745 -28.466 1.00 69.56 113 ALA A O 1
ATOM 865 N N . GLY A 1 114 ? 1.919 11.759 -29.439 1.00 76.12 114 GLY A N 1
ATOM 866 C CA . GLY A 1 114 ? 3.235 11.511 -30.034 1.00 76.12 114 GLY A CA 1
ATOM 867 C C . GLY A 1 114 ? 4.313 11.244 -28.979 1.00 76.12 114 GLY A C 1
ATOM 868 O O . GLY A 1 114 ? 5.017 10.240 -29.054 1.00 76.12 114 GLY A O 1
ATOM 869 N N . TRP A 1 115 ? 4.443 12.115 -27.971 1.00 80.81 115 TRP A N 1
ATOM 870 C CA . TRP A 1 115 ? 5.430 11.930 -26.895 1.00 80.81 115 TRP A CA 1
ATOM 871 C C . TRP A 1 115 ? 5.080 10.732 -26.015 1.00 80.81 115 TRP A C 1
ATOM 873 O O . TRP A 1 115 ? 5.970 10.039 -25.528 1.00 80.81 115 TRP A O 1
ATOM 883 N N . TRP A 1 116 ? 3.787 10.434 -25.884 1.00 85.44 116 TRP A N 1
ATOM 884 C CA . TRP A 1 116 ? 3.329 9.222 -25.225 1.00 85.44 116 TRP A CA 1
ATOM 885 C C . TRP A 1 116 ? 3.797 7.951 -25.943 1.00 85.44 116 TRP A C 1
ATOM 887 O O . TRP A 1 116 ? 4.233 7.020 -25.274 1.00 85.44 116 TRP A O 1
ATOM 897 N N . GLN A 1 117 ? 3.826 7.920 -27.282 1.00 81.94 117 GLN A N 1
ATOM 898 C CA . GLN A 1 117 ? 4.374 6.773 -28.025 1.00 81.94 117 GLN A CA 1
ATOM 899 C C . GLN A 1 117 ? 5.853 6.518 -27.711 1.00 81.94 117 GLN A C 1
ATOM 901 O O . GLN A 1 117 ? 6.258 5.367 -27.565 1.00 81.94 117 GLN A O 1
ATOM 906 N N . VAL A 1 118 ? 6.648 7.576 -27.525 1.00 86.62 118 VAL A N 1
ATOM 907 C CA . VAL A 1 118 ? 8.051 7.451 -27.097 1.00 86.62 118 VAL A CA 1
ATOM 908 C C . VAL A 1 118 ? 8.145 6.817 -25.703 1.00 86.62 118 VAL A C 1
ATOM 910 O O . VAL A 1 118 ? 8.998 5.959 -25.466 1.00 86.62 118 VAL A O 1
ATOM 913 N N . THR A 1 119 ? 7.259 7.204 -24.779 1.00 87.00 119 THR A N 1
ATOM 914 C CA . THR A 1 119 ? 7.164 6.581 -23.452 1.00 87.00 119 THR A CA 1
ATOM 915 C C . THR A 1 119 ? 6.730 5.121 -23.544 1.00 87.00 119 THR A C 1
ATOM 917 O O . THR A 1 119 ? 7.335 4.278 -22.888 1.00 87.00 119 THR A O 1
ATOM 920 N N . LEU A 1 120 ? 5.740 4.785 -24.372 1.00 86.50 120 LEU A N 1
ATOM 921 C CA . LEU A 1 120 ? 5.309 3.398 -24.553 1.00 86.50 120 LEU A CA 1
ATOM 922 C C . LEU A 1 120 ? 6.425 2.529 -25.137 1.00 86.50 120 LEU A C 1
ATOM 924 O O . LEU A 1 120 ? 6.641 1.429 -24.635 1.00 86.50 120 LEU A O 1
ATOM 928 N N . ASP A 1 121 ? 7.199 3.030 -26.107 1.00 88.12 121 ASP A N 1
ATOM 929 C CA . ASP A 1 121 ? 8.368 2.306 -26.620 1.00 88.12 121 ASP A CA 1
ATOM 930 C C . ASP A 1 121 ? 9.436 2.081 -25.538 1.00 88.12 121 ASP A C 1
ATOM 932 O O . ASP A 1 121 ? 10.018 0.999 -25.456 1.00 88.12 121 ASP A O 1
ATOM 936 N N . PHE A 1 122 ? 9.652 3.053 -24.647 1.00 90.12 122 PHE A N 1
ATOM 937 C CA . PHE A 1 122 ? 10.510 2.853 -23.477 1.00 90.12 122 PHE A CA 1
ATOM 938 C C . PHE A 1 122 ? 9.977 1.750 -22.552 1.00 90.12 122 PHE A C 1
ATOM 940 O O . PHE A 1 122 ? 10.736 0.879 -22.123 1.00 90.12 122 PHE A O 1
ATOM 947 N N . LEU A 1 123 ? 8.670 1.747 -22.272 1.00 90.75 123 LEU A N 1
ATOM 948 C CA . LEU A 1 123 ? 8.040 0.749 -21.405 1.00 90.75 123 LEU A CA 1
ATOM 949 C C . LEU A 1 123 ? 8.075 -0.668 -21.998 1.00 90.75 123 LEU A C 1
ATOM 951 O O . LEU A 1 123 ? 8.061 -1.631 -21.234 1.00 90.75 123 LEU A O 1
ATOM 955 N N . ARG A 1 124 ? 8.262 -0.834 -23.315 1.00 89.25 124 ARG A N 1
ATOM 956 C CA . ARG A 1 124 ? 8.497 -2.158 -23.933 1.00 89.25 124 ARG A CA 1
ATOM 957 C C . ARG A 1 124 ? 9.716 -2.892 -23.379 1.00 89.25 124 ARG A C 1
ATOM 959 O O . ARG A 1 124 ? 9.781 -4.122 -23.436 1.00 89.25 124 ARG A O 1
ATOM 966 N N . ILE A 1 125 ? 10.671 -2.173 -22.779 1.00 89.56 125 ILE A N 1
ATOM 967 C CA . ILE A 1 125 ? 11.764 -2.794 -22.017 1.00 89.56 125 ILE A CA 1
ATOM 968 C C . ILE A 1 125 ? 11.199 -3.729 -20.940 1.00 89.56 125 ILE A C 1
ATOM 970 O O . ILE A 1 125 ? 11.671 -4.855 -20.802 1.00 89.56 125 ILE A O 1
ATOM 974 N N . VAL A 1 126 ? 10.177 -3.288 -20.205 1.00 91.12 126 VAL A N 1
ATOM 975 C CA . VAL A 1 126 ? 9.631 -4.021 -19.054 1.00 91.12 126 VAL A CA 1
ATOM 976 C C . VAL A 1 126 ? 8.396 -4.845 -19.376 1.00 91.12 126 VAL A C 1
ATOM 978 O O . VAL A 1 126 ? 8.131 -5.806 -18.663 1.00 91.12 126 VAL A O 1
ATOM 981 N N . THR A 1 127 ? 7.671 -4.522 -20.448 1.00 88.12 127 THR A N 1
ATOM 982 C CA . THR A 1 127 ? 6.485 -5.291 -20.851 1.00 88.12 127 THR A CA 1
ATOM 983 C C . THR A 1 127 ? 6.802 -6.464 -21.773 1.00 88.12 127 THR A C 1
ATOM 985 O O . THR A 1 127 ? 6.102 -7.467 -21.716 1.00 88.12 127 THR A O 1
ATOM 988 N N . GLU A 1 128 ? 7.853 -6.377 -22.598 1.00 89.56 128 GLU A N 1
ATOM 989 C CA . GLU A 1 128 ? 8.178 -7.422 -23.585 1.00 89.56 128 GLU A CA 1
ATOM 990 C C . GLU A 1 128 ? 9.483 -8.160 -23.277 1.00 89.56 128 GLU A C 1
ATOM 992 O O . GLU A 1 128 ? 9.568 -9.368 -23.468 1.00 89.56 128 GLU A O 1
ATOM 997 N N . ASN A 1 129 ? 10.524 -7.449 -22.830 1.00 90.56 129 ASN A N 1
ATOM 998 C CA . ASN A 1 129 ? 11.865 -8.035 -22.701 1.00 90.56 129 ASN A CA 1
ATOM 999 C C . ASN A 1 129 ? 12.117 -8.571 -21.289 1.00 90.56 129 ASN A C 1
ATOM 1001 O O . ASN A 1 129 ? 12.664 -9.658 -21.116 1.00 90.56 129 ASN A O 1
ATOM 1005 N N . TRP A 1 130 ? 11.722 -7.800 -20.276 1.00 93.56 130 TRP A N 1
ATOM 1006 C CA . TRP A 1 130 ? 11.972 -8.134 -18.878 1.00 93.56 130 TRP A CA 1
ATOM 1007 C C . TRP A 1 130 ? 11.322 -9.442 -18.393 1.00 93.56 130 TRP A C 1
ATOM 1009 O O . TRP A 1 130 ? 12.024 -10.202 -17.726 1.00 93.56 130 TRP A O 1
ATOM 1019 N N . PRO A 1 131 ? 10.052 -9.763 -18.727 1.00 92.25 131 PRO A N 1
ATOM 1020 C CA . PRO A 1 131 ? 9.422 -10.998 -18.256 1.00 92.25 131 PRO A CA 1
ATOM 1021 C C . PRO A 1 131 ? 10.155 -12.254 -18.746 1.00 92.25 131 PRO A C 1
ATOM 1023 O O . PRO A 1 131 ? 10.427 -13.146 -17.950 1.00 92.25 131 PRO A O 1
ATOM 1026 N N . ASN A 1 132 ? 10.573 -12.274 -20.016 1.00 93.12 132 ASN A N 1
ATOM 1027 C CA . ASN A 1 132 ? 11.330 -13.392 -20.590 1.00 93.12 132 ASN A CA 1
ATOM 1028 C C . ASN A 1 132 ? 12.692 -13.565 -19.901 1.00 93.12 132 ASN A C 1
ATOM 1030 O O . ASN A 1 132 ? 13.109 -14.676 -19.601 1.00 93.12 132 ASN A O 1
ATOM 1034 N N . LEU A 1 133 ? 13.382 -12.459 -19.603 1.00 93.75 133 LEU A N 1
ATOM 1035 C CA . LEU A 1 133 ? 14.678 -12.494 -18.921 1.00 93.75 133 LEU A CA 1
ATOM 1036 C C . LEU A 1 133 ? 14.571 -13.038 -17.489 1.00 93.75 133 LEU A C 1
ATOM 1038 O O . LEU A 1 133 ? 15.498 -13.706 -17.022 1.00 93.75 133 LEU A O 1
ATOM 1042 N N . LEU A 1 134 ? 13.475 -12.728 -16.794 1.00 94.56 134 LEU A N 1
ATOM 1043 C CA . LEU A 1 134 ? 13.175 -13.281 -15.476 1.00 94.56 134 LEU A CA 1
ATOM 1044 C C . LEU A 1 134 ? 12.894 -14.786 -15.546 1.00 94.56 134 LEU A C 1
ATOM 1046 O O . LEU A 1 134 ? 13.462 -15.534 -14.753 1.00 94.56 134 LEU A O 1
ATOM 1050 N N . GLU A 1 135 ? 12.094 -15.223 -16.520 1.00 94.69 135 GLU A N 1
ATOM 1051 C CA . GLU A 1 135 ? 11.794 -16.641 -16.757 1.00 94.69 135 GLU A CA 1
ATOM 1052 C C . GLU A 1 135 ? 13.067 -17.443 -17.071 1.00 94.69 135 GLU A C 1
ATOM 1054 O O . GLU A 1 135 ? 13.334 -18.457 -16.431 1.00 94.69 135 GLU A O 1
ATOM 1059 N N . GLU A 1 136 ? 13.924 -16.944 -17.968 1.00 95.31 136 GLU A N 1
ATOM 1060 C CA . GLU A 1 136 ? 15.215 -17.567 -18.303 1.00 95.31 136 GLU A CA 1
ATOM 1061 C C . GLU A 1 136 ? 16.143 -17.748 -17.092 1.00 95.31 136 GLU A C 1
ATOM 1063 O O . GLU A 1 136 ? 17.015 -18.620 -17.094 1.00 95.31 136 GLU A O 1
ATOM 1068 N N . ARG A 1 137 ? 16.006 -16.887 -16.080 1.00 94.69 137 ARG A N 1
ATOM 1069 C CA . ARG A 1 137 ? 16.858 -16.867 -14.885 1.00 94.69 137 ARG A CA 1
ATOM 1070 C C . ARG A 1 137 ? 16.230 -17.539 -13.677 1.00 94.69 137 ARG A C 1
ATOM 1072 O O . ARG A 1 137 ? 16.894 -17.588 -12.642 1.00 94.69 137 ARG A O 1
ATOM 1079 N N . ASP A 1 138 ? 14.996 -18.019 -13.799 1.00 95.00 138 ASP A N 1
ATOM 1080 C CA . ASP A 1 138 ? 14.205 -18.506 -12.672 1.00 95.00 138 ASP A CA 1
ATOM 1081 C C . ASP A 1 138 ? 14.172 -17.466 -11.535 1.00 95.00 138 ASP A C 1
ATOM 1083 O O . ASP A 1 138 ? 14.634 -17.676 -10.407 1.00 95.00 138 ASP A O 1
ATOM 1087 N N . ARG A 1 139 ? 13.740 -16.249 -11.890 1.00 96.00 139 ARG A N 1
ATOM 1088 C CA . ARG A 1 139 ? 13.629 -15.105 -10.977 1.00 96.00 139 ARG A CA 1
ATOM 1089 C C . ARG A 1 139 ? 12.271 -14.435 -11.089 1.00 96.00 139 ARG A C 1
ATOM 1091 O O . ARG A 1 139 ? 11.626 -14.470 -12.129 1.00 96.00 139 ARG A O 1
ATOM 1098 N N . SER A 1 140 ? 11.876 -13.739 -10.032 1.00 94.81 140 SER A N 1
ATOM 1099 C CA . SER A 1 140 ? 10.690 -12.882 -10.011 1.00 94.81 140 SER A CA 1
ATOM 1100 C C . SER A 1 140 ? 11.052 -11.436 -9.672 1.00 94.81 140 SER A C 1
ATOM 1102 O O . SER A 1 140 ? 12.126 -11.144 -9.141 1.00 94.81 140 SER A O 1
ATOM 1104 N N . ASN A 1 141 ? 10.136 -10.500 -9.925 1.00 94.12 141 ASN A N 1
ATOM 1105 C CA . ASN A 1 141 ? 10.276 -9.153 -9.376 1.00 94.12 141 ASN A CA 1
ATOM 1106 C C . ASN A 1 141 ? 9.964 -9.146 -7.866 1.00 94.12 141 ASN A C 1
ATOM 1108 O O . ASN A 1 141 ? 9.074 -9.884 -7.434 1.00 94.12 141 ASN A O 1
ATOM 1112 N N . PRO A 1 142 ? 10.640 -8.309 -7.054 1.00 92.12 142 PRO A N 1
ATOM 1113 C CA . PRO A 1 142 ? 10.420 -8.265 -5.606 1.00 92.12 142 PRO A CA 1
ATOM 1114 C C . PRO A 1 142 ? 8.982 -7.911 -5.197 1.00 92.12 142 PRO A C 1
ATOM 1116 O O . PRO A 1 142 ? 8.427 -8.537 -4.294 1.00 92.12 142 PRO A O 1
ATOM 1119 N N . ALA A 1 143 ? 8.354 -6.933 -5.861 1.00 91.69 143 ALA A N 1
ATOM 1120 C CA . ALA A 1 143 ? 6.987 -6.521 -5.538 1.00 91.69 143 ALA A CA 1
ATOM 1121 C C . ALA A 1 143 ? 5.963 -7.608 -5.907 1.00 91.69 143 ALA A C 1
ATOM 1123 O O . ALA A 1 143 ? 5.118 -7.953 -5.075 1.00 91.69 143 ALA A O 1
ATOM 1124 N N . ALA A 1 144 ? 6.074 -8.199 -7.103 1.00 91.69 144 ALA A N 1
ATOM 1125 C CA . ALA A 1 144 ? 5.273 -9.356 -7.504 1.00 91.69 144 ALA A CA 1
ATOM 1126 C C . ALA A 1 144 ? 5.445 -10.556 -6.557 1.00 91.69 144 ALA A C 1
ATOM 1128 O O . ALA A 1 144 ? 4.445 -11.139 -6.136 1.00 91.69 144 ALA A O 1
ATOM 1129 N N . HIS A 1 145 ? 6.683 -10.884 -6.174 1.00 91.81 145 HIS A N 1
ATOM 1130 C CA . HIS A 1 145 ? 6.993 -11.983 -5.254 1.00 91.81 145 HIS A CA 1
ATOM 1131 C C . HIS A 1 145 ? 6.317 -11.789 -3.894 1.00 91.81 145 HIS A C 1
ATOM 1133 O O . HIS A 1 145 ? 5.542 -12.633 -3.446 1.00 91.81 145 HIS A O 1
ATOM 1139 N N . ARG A 1 146 ? 6.515 -10.619 -3.272 1.00 90.12 146 ARG A N 1
ATOM 1140 C CA . ARG A 1 146 ? 5.871 -10.259 -2.000 1.00 90.12 146 ARG A CA 1
ATOM 1141 C C . ARG A 1 146 ? 4.347 -10.356 -2.093 1.00 90.12 146 ARG A C 1
ATOM 1143 O O . ARG A 1 146 ? 3.698 -10.892 -1.197 1.00 90.12 146 ARG A O 1
ATOM 1150 N N . ASN A 1 147 ? 3.762 -9.849 -3.179 1.00 91.31 147 ASN A N 1
ATOM 1151 C CA . ASN A 1 147 ? 2.319 -9.913 -3.399 1.00 91.31 147 ASN A CA 1
ATOM 1152 C C . ASN A 1 147 ? 1.816 -11.357 -3.554 1.00 91.31 147 ASN A C 1
ATOM 1154 O O . ASN A 1 147 ? 0.716 -11.665 -3.093 1.00 91.31 147 ASN A O 1
ATOM 1158 N N . ALA A 1 148 ? 2.601 -12.237 -4.180 1.00 91.31 148 ALA A N 1
ATOM 1159 C CA . ALA A 1 148 ? 2.290 -13.658 -4.281 1.00 91.31 148 ALA A CA 1
ATOM 1160 C C . ALA A 1 148 ? 2.327 -14.340 -2.904 1.00 91.31 148 ALA A C 1
ATOM 1162 O O . ALA A 1 148 ? 1.345 -14.986 -2.542 1.00 91.31 148 ALA A O 1
ATOM 1163 N N . LEU A 1 149 ? 3.372 -14.113 -2.098 1.00 89.94 149 LEU A N 1
ATOM 1164 C CA . LEU A 1 149 ? 3.476 -14.649 -0.733 1.00 89.94 149 LEU A CA 1
ATOM 1165 C C . LEU A 1 149 ? 2.292 -14.234 0.153 1.00 89.94 149 LEU A C 1
ATOM 1167 O O . LEU A 1 149 ? 1.676 -15.079 0.802 1.00 89.94 149 LEU A O 1
ATOM 1171 N N . ILE A 1 150 ? 1.898 -12.956 0.117 1.00 90.62 150 ILE A N 1
ATOM 1172 C CA . ILE A 1 150 ? 0.728 -12.460 0.862 1.00 90.62 150 ILE A CA 1
ATOM 1173 C C . ILE A 1 150 ? -0.549 -13.215 0.466 1.00 90.62 150 ILE A C 1
ATOM 1175 O O . ILE A 1 150 ? -1.352 -13.597 1.322 1.00 90.62 150 ILE A O 1
ATOM 1179 N N . ARG A 1 151 ? -0.762 -13.424 -0.837 1.00 92.31 151 ARG A N 1
ATOM 1180 C CA . ARG A 1 151 ? -1.951 -14.123 -1.344 1.00 92.31 151 ARG A CA 1
ATOM 1181 C C . ARG A 1 151 ? -1.925 -15.612 -1.030 1.00 92.31 151 ARG A C 1
ATOM 1183 O O . ARG A 1 151 ? -2.983 -16.177 -0.757 1.00 92.31 151 ARG A O 1
ATOM 1190 N N . LEU A 1 152 ? -0.750 -16.237 -1.042 1.00 91.25 152 LEU A N 1
ATOM 1191 C CA . LEU A 1 152 ? -0.578 -17.619 -0.602 1.00 91.25 152 LEU A CA 1
ATOM 1192 C C . LEU A 1 152 ? -0.954 -17.770 0.870 1.00 91.25 152 LEU A C 1
ATOM 1194 O O . LEU A 1 152 ? -1.721 -18.674 1.199 1.00 91.25 152 LEU A O 1
ATOM 1198 N N . GLU A 1 153 ? -0.514 -16.849 1.728 1.00 90.06 153 GLU A N 1
ATOM 1199 C CA . GLU A 1 153 ? -0.882 -16.851 3.145 1.00 90.06 153 GLU A CA 1
ATOM 1200 C C . GLU A 1 153 ? -2.390 -16.648 3.344 1.00 90.06 153 GLU A C 1
ATOM 1202 O O . GLU A 1 153 ? -3.035 -17.385 4.092 1.00 90.06 153 GLU A O 1
ATOM 1207 N N . ALA A 1 154 ? -2.995 -15.715 2.605 1.00 92.88 154 ALA A N 1
ATOM 1208 C CA . ALA A 1 154 ? -4.444 -15.526 2.612 1.00 92.88 154 ALA A CA 1
ATOM 1209 C C . ALA A 1 154 ? -5.183 -16.810 2.179 1.00 92.88 154 ALA A C 1
ATOM 1211 O O . ALA A 1 154 ? -6.167 -17.221 2.798 1.00 92.88 154 ALA A O 1
ATOM 1212 N N . ALA A 1 155 ? -4.697 -17.491 1.139 1.00 93.31 155 ALA A N 1
ATOM 1213 C CA . ALA A 1 155 ? -5.274 -18.748 0.678 1.00 93.31 155 ALA A CA 1
ATOM 1214 C C . ALA A 1 155 ? -5.102 -19.877 1.709 1.00 93.31 155 ALA A C 1
ATOM 1216 O O . ALA A 1 155 ? -6.044 -20.642 1.928 1.00 93.31 155 ALA A O 1
ATOM 1217 N N . ARG A 1 156 ? -3.940 -19.968 2.367 1.00 91.38 156 ARG A N 1
ATOM 1218 C CA . ARG A 1 156 ? -3.650 -20.941 3.429 1.00 91.38 156 ARG A CA 1
ATOM 1219 C C . ARG A 1 156 ? -4.593 -20.761 4.615 1.00 91.38 156 ARG A C 1
ATOM 1221 O O . ARG A 1 156 ? -5.267 -21.718 4.988 1.00 91.38 156 ARG A O 1
ATOM 1228 N N . LEU A 1 157 ? -4.714 -19.539 5.139 1.00 92.50 157 LEU A N 1
ATOM 1229 C CA . LEU A 1 157 ? -5.623 -19.211 6.245 1.00 92.50 157 LEU A CA 1
ATOM 1230 C C . LEU A 1 157 ? -7.074 -19.566 5.919 1.00 92.50 157 LEU A C 1
ATOM 1232 O O . LEU A 1 157 ? -7.797 -20.077 6.770 1.00 92.50 157 LEU A O 1
ATOM 1236 N N . LYS A 1 158 ? -7.499 -19.332 4.673 1.00 93.44 158 LYS A N 1
ATOM 1237 C CA . LYS A 1 158 ? -8.847 -19.678 4.222 1.00 93.44 158 LYS A CA 1
ATOM 1238 C C . LYS A 1 158 ? -9.071 -21.192 4.130 1.00 93.44 158 LYS A C 1
ATOM 1240 O O . LYS A 1 158 ? -10.159 -21.655 4.462 1.00 93.44 158 LYS A O 1
ATOM 1245 N N . ARG A 1 159 ? -8.080 -21.959 3.655 1.00 93.19 159 ARG A N 1
ATOM 1246 C CA . ARG A 1 159 ? -8.170 -23.428 3.534 1.00 93.19 159 ARG A CA 1
ATOM 1247 C C . ARG A 1 159 ? -8.078 -24.134 4.883 1.00 93.19 159 ARG A C 1
ATOM 1249 O O . ARG A 1 159 ? -8.795 -25.106 5.098 1.00 93.19 159 ARG A O 1
ATOM 1256 N N . ASN A 1 160 ? -7.199 -23.661 5.763 1.00 91.31 160 ASN A N 1
ATOM 1257 C CA . ASN A 1 160 ? -6.932 -24.260 7.065 1.00 91.31 160 ASN A CA 1
ATOM 1258 C C . ASN A 1 160 ? -6.928 -23.184 8.169 1.00 91.31 160 ASN A C 1
ATOM 1260 O O . ASN A 1 160 ? -5.855 -22.765 8.615 1.00 91.31 160 ASN A O 1
ATOM 1264 N N . PRO A 1 161 ? -8.114 -22.708 8.599 1.00 92.44 161 PRO A N 1
ATOM 1265 C CA . PRO A 1 161 ? -8.226 -21.716 9.663 1.00 92.44 161 PRO A CA 1
ATOM 1266 C C . PRO A 1 161 ? -7.559 -22.193 10.964 1.00 92.44 161 PRO A C 1
ATOM 1268 O O . PRO A 1 161 ? -7.892 -23.277 11.453 1.00 92.44 161 PRO A O 1
ATOM 1271 N N . PRO A 1 162 ? -6.657 -21.398 11.570 1.00 89.88 162 PRO A N 1
ATOM 1272 C CA . PRO A 1 162 ? -6.087 -21.725 12.872 1.00 89.88 162 PRO A CA 1
ATOM 1273 C C . PRO A 1 162 ? -7.159 -21.814 13.967 1.00 89.88 162 PRO A C 1
ATOM 1275 O O . PRO A 1 162 ? -8.156 -21.097 13.939 1.00 89.88 162 PRO A O 1
ATOM 1278 N N . ALA A 1 163 ? -6.929 -22.660 14.977 1.00 88.56 163 ALA A N 1
ATOM 1279 C CA . ALA A 1 163 ? -7.834 -22.785 16.126 1.00 88.56 163 ALA A CA 1
ATOM 1280 C C . ALA A 1 163 ? -7.776 -21.578 17.084 1.00 88.56 163 ALA A C 1
ATOM 1282 O O . ALA A 1 163 ? -8.705 -21.358 17.858 1.00 88.56 163 ALA A O 1
ATOM 1283 N N . GLY A 1 164 ? -6.661 -20.841 17.079 1.00 90.06 164 GLY A N 1
ATOM 1284 C CA . GLY A 1 164 ? -6.439 -19.668 17.921 1.00 90.06 164 GLY A CA 1
ATOM 1285 C C . GLY A 1 164 ? -6.747 -18.348 17.205 1.00 90.06 164 GLY A C 1
ATOM 1286 O O . GLY A 1 164 ? -7.019 -18.343 16.003 1.00 90.06 164 GLY A O 1
ATOM 1287 N N . PRO A 1 165 ? -6.676 -17.217 17.928 1.00 94.06 165 PRO A N 1
ATOM 1288 C CA . PRO A 1 165 ? -6.929 -15.911 17.346 1.00 94.06 165 PRO A CA 1
ATOM 1289 C C . PRO A 1 165 ? -5.879 -15.525 16.301 1.00 94.06 165 PRO A C 1
ATOM 1291 O O . PRO A 1 165 ? -4.682 -15.722 16.510 1.00 94.06 165 PRO A O 1
ATOM 1294 N N . VAL A 1 166 ? -6.336 -14.914 15.207 1.00 95.75 166 VAL A N 1
ATOM 1295 C CA . VAL A 1 166 ? -5.483 -14.334 14.162 1.00 95.75 166 VAL A CA 1
ATOM 1296 C C . VAL A 1 166 ? -5.820 -12.855 14.053 1.00 95.75 166 VAL A C 1
ATOM 1298 O O . VAL A 1 166 ? -6.937 -12.495 13.688 1.00 95.75 166 VAL A O 1
ATOM 1301 N N . ILE A 1 167 ? -4.870 -11.991 14.410 1.00 95.31 167 ILE A N 1
ATOM 1302 C CA . ILE A 1 167 ? -5.105 -10.549 14.520 1.00 95.31 167 ILE A CA 1
ATOM 1303 C C . ILE A 1 167 ? -4.147 -9.815 13.591 1.00 95.31 167 ILE A C 1
ATOM 1305 O O . ILE A 1 167 ? -2.933 -9.948 13.725 1.00 95.31 167 ILE A O 1
ATOM 1309 N N . ALA A 1 168 ? -4.691 -9.001 12.691 1.00 95.31 168 ALA A N 1
ATOM 1310 C CA . ALA A 1 168 ? -3.919 -8.011 11.953 1.00 95.31 168 ALA A CA 1
ATOM 1311 C C . ALA A 1 168 ? -4.173 -6.625 12.551 1.00 95.31 168 ALA A C 1
ATOM 1313 O O . ALA A 1 168 ? -5.323 -6.217 12.688 1.00 95.31 168 ALA A O 1
ATOM 1314 N N . ALA A 1 169 ? -3.120 -5.890 12.906 1.00 93.69 169 ALA A N 1
ATOM 1315 C CA . ALA A 1 169 ? -3.251 -4.596 13.568 1.00 93.69 169 ALA A CA 1
ATOM 1316 C C . ALA A 1 169 ? -2.402 -3.520 12.891 1.00 93.69 169 ALA A C 1
ATOM 1318 O O . ALA A 1 169 ? -1.240 -3.750 12.564 1.00 93.69 169 ALA A O 1
ATOM 1319 N N . GLY A 1 170 ? -2.992 -2.339 12.698 1.00 89.75 170 GLY A N 1
ATOM 1320 C CA . GLY A 1 170 ? -2.283 -1.144 12.238 1.00 89.75 170 GLY A CA 1
ATOM 1321 C C . GLY A 1 170 ? -2.070 -1.042 10.725 1.00 89.75 170 GLY A C 1
ATOM 1322 O O . GLY A 1 170 ? -1.379 -0.134 10.277 1.00 89.75 170 GLY A O 1
ATOM 1323 N N . SER A 1 171 ? -2.664 -1.931 9.923 1.00 90.31 171 SER A N 1
ATOM 1324 C CA . SER A 1 171 ? -2.586 -1.844 8.461 1.00 90.31 171 SER A CA 1
ATOM 1325 C C . SER A 1 171 ? -3.736 -1.025 7.878 1.00 90.31 171 SER A C 1
ATOM 1327 O O . SER A 1 171 ? -4.891 -1.205 8.257 1.00 90.31 171 SER A O 1
ATOM 1329 N N . THR A 1 172 ? -3.426 -0.166 6.907 1.00 88.94 172 THR A N 1
ATOM 1330 C CA . THR A 1 172 ? -4.415 0.581 6.112 1.00 88.94 172 THR A CA 1
ATOM 1331 C C . THR A 1 172 ? -4.912 -0.192 4.890 1.00 88.94 172 THR A C 1
ATOM 1333 O O . THR A 1 172 ? -5.806 0.285 4.198 1.00 88.94 172 THR A O 1
ATOM 1336 N N . GLY A 1 173 ? -4.328 -1.359 4.582 1.00 88.50 173 GLY A N 1
ATOM 1337 C CA . GLY A 1 173 ? -4.709 -2.161 3.415 1.00 88.50 173 GLY A CA 1
ATOM 1338 C C . GLY A 1 173 ? -4.483 -1.468 2.066 1.00 88.50 173 GLY A C 1
ATOM 1339 O O . GLY A 1 173 ? -5.163 -1.795 1.098 1.00 88.50 173 GLY A O 1
ATOM 1340 N N . SER A 1 174 ? -3.553 -0.510 1.975 1.00 87.69 174 SER A N 1
ATOM 1341 C CA . SER A 1 174 ? -3.312 0.241 0.732 1.00 87.69 174 SER A CA 1
ATOM 1342 C C . SER A 1 174 ? -2.840 -0.654 -0.423 1.00 87.69 174 SER A C 1
ATOM 1344 O O . SER A 1 174 ? -3.201 -0.413 -1.568 1.00 87.69 174 SER A O 1
ATOM 1346 N N . ILE A 1 175 ? -2.097 -1.725 -0.117 1.00 90.50 175 ILE A N 1
ATOM 1347 C CA . ILE A 1 175 ? -1.684 -2.741 -1.093 1.00 90.50 175 ILE A CA 1
ATOM 1348 C C . ILE A 1 175 ? -2.831 -3.752 -1.281 1.00 90.50 175 ILE A C 1
ATOM 1350 O O . ILE A 1 175 ? -3.254 -4.366 -0.294 1.00 90.50 175 ILE A O 1
ATOM 1354 N N . PRO A 1 176 ? -3.314 -4.007 -2.514 1.00 92.56 176 PRO A N 1
ATOM 1355 C CA . PRO A 1 176 ? -4.424 -4.924 -2.772 1.00 92.56 176 PRO A CA 1
ATOM 1356 C C . PRO A 1 176 ? -4.243 -6.332 -2.199 1.00 92.56 176 PRO A C 1
ATOM 1358 O O . PRO A 1 176 ? -5.190 -6.848 -1.603 1.00 92.56 176 PRO A O 1
ATOM 1361 N N . ALA A 1 177 ? -3.047 -6.919 -2.326 1.00 92.62 177 ALA A N 1
ATOM 1362 C CA . ALA A 1 177 ? -2.732 -8.227 -1.750 1.00 92.62 177 ALA A CA 1
ATOM 1363 C C . ALA A 1 177 ? -2.878 -8.212 -0.218 1.00 92.62 177 ALA A C 1
ATOM 1365 O O . ALA A 1 177 ? -3.523 -9.087 0.355 1.00 92.62 177 ALA A O 1
ATOM 1366 N N . THR A 1 178 ? -2.367 -7.174 0.453 1.00 93.88 178 THR A N 1
ATOM 1367 C CA . THR A 1 178 ? -2.547 -7.004 1.903 1.00 93.88 178 THR A CA 1
ATOM 1368 C C . THR A 1 178 ? -4.022 -6.873 2.259 1.00 93.88 178 THR A C 1
ATOM 1370 O O . THR A 1 178 ? -4.481 -7.527 3.183 1.00 93.88 178 THR A O 1
ATOM 1373 N N . ALA A 1 179 ? -4.802 -6.096 1.508 1.00 94.88 179 ALA A N 1
ATOM 1374 C CA . ALA A 1 179 ? -6.234 -5.967 1.761 1.00 94.88 179 ALA A CA 1
ATOM 1375 C C . ALA A 1 179 ? -7.013 -7.282 1.545 1.00 94.88 179 ALA A C 1
ATOM 1377 O O . ALA A 1 179 ? -7.982 -7.533 2.254 1.00 94.88 179 ALA A O 1
ATOM 1378 N N . GLU A 1 180 ? -6.590 -8.138 0.604 1.00 95.62 180 GLU A N 1
ATOM 1379 C CA . GLU A 1 180 ? -7.098 -9.516 0.471 1.00 95.62 180 GLU A CA 1
ATOM 1380 C C . GLU A 1 180 ? -6.809 -10.346 1.727 1.00 95.62 180 GLU A C 1
ATOM 1382 O O . GLU A 1 180 ? -7.718 -10.985 2.254 1.00 95.62 180 GLU A O 1
ATOM 1387 N N . LEU A 1 181 ? -5.573 -10.303 2.234 1.00 95.75 181 LEU A N 1
ATOM 1388 C CA . LEU A 1 181 ? -5.198 -10.992 3.469 1.00 95.75 181 LEU A CA 1
ATOM 1389 C C . LEU A 1 181 ? -6.010 -10.485 4.669 1.00 95.75 181 LEU A C 1
ATOM 1391 O O . LEU A 1 181 ? -6.547 -11.292 5.421 1.00 95.75 181 LEU A O 1
ATOM 1395 N N . LEU A 1 182 ? -6.152 -9.166 4.826 1.00 96.69 182 LEU A N 1
ATOM 1396 C CA . LEU A 1 182 ? -6.955 -8.569 5.898 1.00 96.69 182 LEU A CA 1
ATOM 1397 C C . LEU A 1 182 ? -8.425 -8.993 5.810 1.00 96.69 182 LEU A C 1
ATOM 1399 O O . LEU A 1 182 ? -9.019 -9.313 6.834 1.00 96.69 182 LEU A O 1
ATOM 1403 N N . ALA A 1 183 ? -8.999 -9.051 4.605 1.00 97.50 183 ALA A N 1
ATOM 1404 C CA . ALA A 1 183 ? -10.362 -9.536 4.405 1.00 97.50 183 ALA A CA 1
ATOM 1405 C C . ALA A 1 183 ? -10.512 -11.019 4.777 1.00 97.50 183 ALA A C 1
ATOM 1407 O O . ALA A 1 183 ? -11.503 -11.391 5.405 1.00 97.50 183 ALA A O 1
ATOM 1408 N N . VAL A 1 184 ? -9.521 -11.862 4.458 1.00 97.56 184 VAL A N 1
ATOM 1409 C CA . VAL A 1 184 ? -9.510 -13.257 4.923 1.00 97.56 184 VAL A CA 1
ATOM 1410 C C . VAL A 1 184 ? -9.441 -13.316 6.444 1.00 97.56 184 VAL A C 1
ATOM 1412 O O . VAL A 1 184 ? -10.265 -14.003 7.038 1.00 97.56 184 VAL A O 1
ATOM 1415 N N . ILE A 1 185 ? -8.509 -12.587 7.068 1.00 97.31 185 ILE A N 1
ATOM 1416 C CA . ILE A 1 185 ? -8.347 -12.560 8.527 1.00 97.31 185 ILE A CA 1
ATOM 1417 C C . ILE A 1 185 ? -9.645 -12.111 9.197 1.00 97.31 185 ILE A C 1
ATOM 1419 O O . ILE A 1 185 ? -10.103 -12.794 10.102 1.00 97.31 185 ILE A O 1
ATOM 1423 N N . ALA A 1 186 ? -10.282 -11.036 8.728 1.00 96.88 186 ALA A N 1
ATOM 1424 C CA . ALA A 1 186 ? -11.562 -10.560 9.260 1.00 96.88 186 ALA A CA 1
ATOM 1425 C C . ALA A 1 186 ? -12.689 -11.609 9.172 1.00 96.88 186 ALA A C 1
ATOM 1427 O O . ALA A 1 186 ? -13.606 -11.586 9.986 1.00 96.88 186 ALA A O 1
ATOM 1428 N N . GLY A 1 187 ? -12.622 -12.526 8.201 1.00 96.31 187 GLY A N 1
ATOM 1429 C CA . GLY A 1 187 ? -13.597 -13.599 8.006 1.00 96.31 187 GLY A CA 1
ATOM 1430 C C . GLY A 1 187 ? -13.299 -14.909 8.749 1.00 96.31 187 GLY A C 1
ATOM 1431 O O . GLY A 1 187 ? -14.094 -15.845 8.645 1.00 96.31 187 GLY A O 1
ATOM 1432 N N . LEU A 1 188 ? -12.174 -15.028 9.466 1.00 97.31 188 LEU A N 1
ATOM 1433 C CA . LEU A 1 188 ? -11.854 -16.242 10.229 1.00 97.31 188 LEU A CA 1
ATOM 1434 C C . LEU A 1 188 ? -12.729 -16.356 11.495 1.00 97.31 188 LEU A C 1
ATOM 1436 O O . LEU A 1 188 ? -13.058 -15.336 12.099 1.00 97.31 188 LEU A O 1
ATOM 1440 N N . PRO A 1 189 ? -13.027 -17.576 11.994 1.00 95.50 189 PRO A N 1
ATOM 1441 C CA . PRO A 1 189 ? -13.850 -17.766 13.199 1.00 95.50 189 PRO A CA 1
ATOM 1442 C C . PRO A 1 189 ? -13.330 -17.066 14.466 1.00 95.50 189 PRO A C 1
ATOM 1444 O O . PRO A 1 189 ? -14.097 -16.766 15.375 1.00 95.50 189 PRO A O 1
ATOM 1447 N N . SER A 1 190 ? -12.018 -16.840 14.557 1.00 94.94 190 SER A N 1
ATOM 1448 C CA . SER A 1 190 ? -11.359 -16.085 15.635 1.00 94.94 190 SER A CA 1
ATOM 1449 C C . SER A 1 190 ? -10.429 -15.013 15.060 1.00 94.94 190 SER A C 1
ATOM 1451 O O . SER A 1 190 ? -9.339 -14.760 15.569 1.00 94.94 190 SER A O 1
ATOM 1453 N N . GLY A 1 191 ? -10.844 -14.419 13.944 1.00 96.88 191 GLY A N 1
ATOM 1454 C CA . GLY A 1 191 ? -10.106 -13.378 13.253 1.00 96.88 191 GLY A CA 1
ATOM 1455 C C . GLY A 1 191 ? -10.467 -11.968 13.712 1.00 96.88 191 GLY A C 1
ATOM 1456 O O . GLY A 1 191 ? -11.616 -11.703 14.058 1.00 96.88 191 GLY A O 1
ATOM 1457 N N . ALA A 1 192 ? -9.500 -11.050 13.695 1.00 96.38 192 ALA A N 1
ATOM 1458 C CA . ALA A 1 192 ? -9.758 -9.629 13.920 1.00 96.38 192 ALA A CA 1
ATOM 1459 C C . ALA A 1 192 ? -8.816 -8.735 13.103 1.00 96.38 192 ALA A C 1
ATOM 1461 O O . ALA A 1 192 ? -7.627 -9.022 12.959 1.00 96.38 192 ALA A O 1
ATOM 1462 N N . VAL A 1 193 ? -9.345 -7.611 12.615 1.00 96.81 193 VAL A N 1
ATOM 1463 C CA . VAL A 1 193 ? -8.562 -6.540 11.988 1.00 96.81 193 VAL A CA 1
ATOM 1464 C C . VAL A 1 193 ? -8.730 -5.268 12.810 1.00 96.81 193 VAL A C 1
ATOM 1466 O O . VAL A 1 193 ? -9.841 -4.772 12.973 1.00 96.81 193 VAL A O 1
ATOM 1469 N N . VAL A 1 194 ? -7.623 -4.735 13.324 1.00 96.19 194 VAL A N 1
ATOM 1470 C CA . VAL A 1 194 ? -7.581 -3.470 14.065 1.00 96.19 194 VAL A CA 1
ATOM 1471 C C . VAL A 1 194 ? -7.098 -2.371 13.124 1.00 96.19 194 VAL A C 1
ATOM 1473 O O . VAL A 1 194 ? -5.926 -2.336 12.736 1.00 96.19 194 VAL A O 1
ATOM 1476 N N . LEU A 1 195 ? -8.018 -1.482 12.749 1.00 95.19 195 LEU A N 1
ATOM 1477 C CA . LEU A 1 195 ? -7.765 -0.397 11.804 1.00 95.19 195 LEU A CA 1
ATOM 1478 C C . LEU A 1 195 ? -7.049 0.786 12.482 1.00 95.19 195 LEU A C 1
ATOM 1480 O O . LEU A 1 195 ? -7.453 1.199 13.571 1.00 95.19 195 LEU A O 1
ATOM 1484 N N . PRO A 1 196 ? -6.019 1.377 11.848 1.00 91.75 196 PRO A N 1
ATOM 1485 C CA . PRO A 1 196 ? -5.321 2.543 12.382 1.00 91.75 196 PRO A CA 1
ATOM 1486 C C . PRO A 1 196 ? -6.119 3.834 12.134 1.00 91.75 196 PRO A C 1
ATOM 1488 O O . PRO A 1 196 ? -5.864 4.556 11.175 1.00 91.75 196 PRO A O 1
ATOM 1491 N N . GLY A 1 197 ? -7.078 4.138 13.013 1.00 88.56 197 GLY A N 1
ATOM 1492 C CA . GLY A 1 197 ? -7.744 5.446 13.039 1.00 88.56 197 GLY A CA 1
ATOM 1493 C C . GLY A 1 197 ? -8.786 5.662 11.937 1.00 88.56 197 GLY A C 1
ATOM 1494 O O . GLY A 1 197 ? -8.754 6.690 11.261 1.00 88.56 197 GLY A O 1
ATOM 1495 N N . LEU A 1 198 ? -9.707 4.704 11.760 1.00 94.81 198 LEU A N 1
ATOM 1496 C CA . LEU A 1 198 ? -10.913 4.915 10.950 1.00 94.81 198 LEU A CA 1
ATOM 1497 C C . LEU A 1 198 ? -11.781 6.007 11.592 1.00 94.81 198 LEU A C 1
ATOM 1499 O O . LEU A 1 198 ? -12.144 5.903 12.761 1.00 94.81 198 LEU A O 1
ATOM 1503 N N . ASP A 1 199 ? -12.124 7.036 10.823 1.00 94.19 199 ASP A N 1
ATOM 1504 C CA . ASP A 1 199 ? -12.935 8.155 11.296 1.00 94.19 199 ASP A CA 1
ATOM 1505 C C . ASP A 1 199 ? -14.422 7.773 11.369 1.00 94.19 199 ASP A C 1
ATOM 1507 O O . ASP A 1 199 ? -15.121 7.692 10.354 1.00 94.19 199 ASP A O 1
ATOM 1511 N N . LEU A 1 200 ? -14.912 7.558 12.591 1.00 92.69 200 LEU A N 1
ATOM 1512 C CA . LEU A 1 200 ? -16.318 7.268 12.886 1.00 92.69 200 LEU A CA 1
ATOM 1513 C C . LEU A 1 200 ? -17.165 8.533 13.130 1.00 92.69 200 LEU A C 1
ATOM 1515 O O . LEU A 1 200 ? -18.380 8.430 13.279 1.00 92.69 200 LEU A O 1
ATOM 1519 N N . MET A 1 201 ? -16.545 9.716 13.169 1.00 91.19 201 MET A N 1
ATOM 1520 C CA . MET A 1 201 ? -17.175 10.981 13.566 1.00 91.19 201 MET A CA 1
ATOM 1521 C C . MET A 1 201 ? -17.546 11.871 12.379 1.00 91.19 201 MET A C 1
ATOM 1523 O O . MET A 1 201 ? -18.514 12.631 12.471 1.00 91.19 201 MET A O 1
ATOM 1527 N N . LEU A 1 202 ? -16.803 11.787 11.269 1.00 92.75 202 LEU A N 1
ATOM 1528 C CA . LEU A 1 202 ? -17.109 12.522 10.043 1.00 92.75 202 LEU A CA 1
ATOM 1529 C C . LEU A 1 202 ? -18.531 12.189 9.568 1.00 92.75 202 LEU A C 1
ATOM 1531 O O . LEU A 1 202 ? -18.941 11.026 9.572 1.00 92.75 202 LEU A O 1
ATOM 1535 N N . ASP A 1 203 ? -19.306 13.186 9.149 1.00 92.81 203 ASP A N 1
ATOM 1536 C CA . ASP A 1 203 ? -20.672 12.944 8.681 1.00 92.81 203 ASP A CA 1
ATOM 1537 C C . ASP A 1 203 ? -20.712 12.076 7.417 1.00 92.81 203 ASP A C 1
ATOM 1539 O O . ASP A 1 203 ? -19.770 12.024 6.623 1.00 92.81 203 ASP A O 1
ATOM 1543 N N . GLU A 1 204 ? -21.838 11.387 7.239 1.00 92.62 204 GLU A N 1
ATOM 1544 C CA . GLU A 1 204 ? -22.017 10.419 6.161 1.00 92.62 204 GLU A CA 1
ATOM 1545 C C . GLU A 1 204 ? -21.846 11.011 4.751 1.00 92.62 204 GLU A C 1
ATOM 1547 O O . GLU A 1 204 ? -21.125 10.397 3.965 1.00 92.62 204 GLU A O 1
ATOM 1552 N N . PRO A 1 205 ? -22.399 12.198 4.405 1.00 92.06 205 PRO A N 1
ATOM 1553 C CA . PRO A 1 205 ? -22.141 12.822 3.103 1.00 92.06 205 PRO A CA 1
ATOM 1554 C C . PRO A 1 205 ? -20.650 13.002 2.797 1.00 92.06 205 PRO A C 1
ATOM 1556 O O . PRO A 1 205 ? -20.206 12.774 1.672 1.00 92.06 205 PRO A O 1
ATOM 1559 N N . SER A 1 206 ? -19.867 13.372 3.806 1.00 92.81 206 SER A N 1
ATOM 1560 C CA . SER A 1 206 ? -18.443 13.670 3.643 1.00 92.81 206 SER A CA 1
ATOM 1561 C C . SER A 1 206 ? -17.595 12.410 3.589 1.00 92.81 206 SER A C 1
ATOM 1563 O O . SER A 1 206 ? -16.685 12.312 2.767 1.00 92.81 206 SER A O 1
ATOM 1565 N N . PHE A 1 207 ? -17.931 11.397 4.389 1.00 93.44 207 PHE A N 1
ATOM 1566 C CA . PHE A 1 207 ? -17.297 10.088 4.265 1.00 93.44 207 PHE A CA 1
ATOM 1567 C C . PHE A 1 207 ? -17.618 9.424 2.915 1.00 93.44 207 PHE A C 1
ATOM 1569 O O . PHE A 1 207 ? -16.729 8.879 2.259 1.00 93.44 207 PHE A O 1
ATOM 1576 N N . ALA A 1 208 ? -18.863 9.539 2.443 1.00 91.44 208 ALA A N 1
ATOM 1577 C CA . ALA A 1 208 ? -19.272 9.040 1.133 1.00 91.44 208 ALA A CA 1
ATOM 1578 C C . ALA A 1 208 ? -18.518 9.726 -0.018 1.00 91.44 208 ALA A C 1
ATOM 1580 O O . ALA A 1 208 ? -18.164 9.060 -0.990 1.00 91.44 208 ALA A O 1
ATOM 1581 N N . ALA A 1 209 ? -18.210 11.024 0.099 1.00 91.12 209 ALA A N 1
ATOM 1582 C CA . ALA A 1 209 ? -17.388 11.735 -0.881 1.00 91.12 209 ALA A CA 1
ATOM 1583 C C . ALA A 1 209 ? -15.960 11.161 -0.977 1.00 91.12 209 ALA A C 1
ATOM 1585 O O . ALA A 1 209 ? -15.420 11.054 -2.076 1.00 91.12 209 ALA A O 1
ATOM 1586 N N . ILE A 1 210 ? -15.373 10.727 0.146 1.00 91.56 210 ILE A N 1
ATOM 1587 C CA . ILE A 1 210 ? -14.055 10.067 0.179 1.00 91.56 210 ILE A CA 1
ATOM 1588 C C . ILE A 1 210 ? -14.118 8.684 -0.487 1.00 91.56 210 ILE A C 1
ATOM 1590 O O . ILE A 1 210 ? -13.215 8.314 -1.236 1.00 91.56 210 ILE A O 1
ATOM 1594 N N . ALA A 1 211 ? -15.180 7.919 -0.223 1.00 85.56 211 ALA A N 1
ATOM 1595 C CA . ALA A 1 211 ? -15.353 6.549 -0.711 1.00 85.56 211 ALA A CA 1
ATOM 1596 C C . ALA A 1 211 ? -15.919 6.452 -2.144 1.00 85.56 211 ALA A C 1
ATOM 1598 O O . ALA A 1 211 ? -16.112 5.347 -2.659 1.00 85.56 211 ALA A O 1
ATOM 1599 N N . ALA A 1 212 ? -16.215 7.585 -2.788 1.00 83.75 212 ALA A N 1
ATOM 1600 C CA . ALA A 1 212 ? -16.898 7.622 -4.073 1.00 83.75 212 ALA A CA 1
ATOM 1601 C C . ALA A 1 212 ? -16.095 6.912 -5.190 1.00 83.75 212 ALA A C 1
ATOM 1603 O O . ALA A 1 212 ? -14.895 7.164 -5.359 1.00 83.75 212 ALA A O 1
ATOM 1604 N N . PRO A 1 213 ? -16.737 6.056 -6.012 1.00 73.88 213 PRO A N 1
ATOM 1605 C CA . PRO A 1 213 ? -16.108 5.488 -7.200 1.00 73.88 213 PRO A CA 1
ATOM 1606 C C . PRO A 1 213 ? -15.654 6.582 -8.172 1.00 73.88 213 PRO A C 1
ATOM 1608 O O . PRO A 1 213 ? -16.373 7.551 -8.404 1.00 73.88 213 PRO A O 1
ATOM 1611 N N . GLY A 1 214 ? -14.469 6.422 -8.767 1.00 70.75 214 GLY A N 1
ATOM 1612 C CA . GLY A 1 214 ? -13.908 7.441 -9.662 1.00 70.75 214 GLY A CA 1
ATOM 1613 C C . GLY A 1 214 ? -13.477 8.717 -8.933 1.00 70.75 214 GLY A C 1
ATOM 1614 O O . GLY A 1 214 ? -13.511 9.796 -9.525 1.00 70.75 214 GLY A O 1
ATOM 1615 N N . ALA A 1 215 ? -13.103 8.590 -7.654 1.00 63.78 215 ALA A N 1
ATOM 1616 C CA . ALA A 1 215 ? -12.589 9.677 -6.834 1.00 63.78 215 ALA A CA 1
ATOM 1617 C C . ALA A 1 215 ? -11.573 10.526 -7.610 1.00 63.78 215 ALA A C 1
ATOM 1619 O O . ALA A 1 215 ? -10.650 10.012 -8.251 1.00 63.78 215 ALA A O 1
ATOM 1620 N N . ARG A 1 216 ? -11.755 11.849 -7.548 1.00 73.94 216 ARG A N 1
ATOM 1621 C CA . ARG A 1 216 ? -10.825 12.804 -8.154 1.00 73.94 216 ARG A CA 1
ATOM 1622 C C . ARG A 1 216 ? -9.415 12.555 -7.607 1.00 73.94 216 ARG A C 1
ATOM 1624 O O . ARG A 1 216 ? -9.295 12.236 -6.425 1.00 73.94 216 ARG A O 1
ATOM 1631 N N . PRO A 1 217 ? -8.347 12.793 -8.388 1.00 78.19 217 PRO A N 1
ATOM 1632 C CA . PRO A 1 217 ? -6.974 12.591 -7.922 1.00 78.19 217 PRO A CA 1
ATOM 1633 C C . PRO A 1 217 ? -6.663 13.240 -6.562 1.00 78.19 217 PRO A C 1
ATOM 1635 O O . PRO A 1 217 ? -5.952 12.656 -5.752 1.00 78.19 217 PRO A O 1
ATOM 1638 N N . ALA A 1 218 ? -7.256 14.404 -6.272 1.00 79.50 218 ALA A N 1
ATOM 1639 C CA . ALA A 1 218 ? -7.105 15.103 -4.993 1.00 79.50 218 ALA A CA 1
ATOM 1640 C C . ALA A 1 218 ? -7.606 14.303 -3.770 1.00 79.50 218 ALA A C 1
ATOM 1642 O O . ALA A 1 218 ? -7.069 14.465 -2.678 1.00 79.50 218 ALA A O 1
ATOM 1643 N N . LEU A 1 219 ? -8.600 13.427 -3.942 1.00 85.00 219 LEU A N 1
ATOM 1644 C CA . LEU A 1 219 ? -9.160 12.598 -2.869 1.00 85.00 219 LEU A CA 1
ATOM 1645 C C . LEU A 1 219 ? -8.312 11.359 -2.571 1.00 85.00 219 LEU A C 1
ATOM 1647 O O . LEU A 1 219 ? -8.377 10.835 -1.463 1.00 85.00 219 LEU A O 1
ATOM 1651 N N . LEU A 1 220 ? -7.481 10.913 -3.519 1.00 86.06 220 LEU A N 1
ATOM 1652 C CA . LEU A 1 220 ? -6.618 9.739 -3.337 1.00 86.06 220 LEU A CA 1
ATOM 1653 C C . LEU A 1 220 ? -5.570 9.957 -2.233 1.00 86.06 220 LEU A C 1
ATOM 1655 O O . LEU A 1 220 ? -5.113 8.997 -1.619 1.00 86.06 220 LEU A O 1
ATOM 1659 N N . GLY A 1 221 ? -5.214 11.219 -1.966 1.00 87.38 221 GLY A N 1
ATOM 1660 C CA . GLY A 1 221 ? -4.319 11.611 -0.875 1.00 87.38 221 GLY A CA 1
ATOM 1661 C C . GLY A 1 221 ? -5.007 11.798 0.480 1.00 87.38 221 GLY A C 1
ATOM 1662 O O . GLY A 1 221 ? -4.328 12.091 1.462 1.00 87.38 221 GLY A O 1
ATOM 1663 N N . HIS A 1 222 ? -6.335 11.659 0.565 1.00 92.31 222 HIS A N 1
ATOM 1664 C CA . HIS A 1 222 ? -7.050 11.830 1.826 1.00 92.31 222 HIS A CA 1
ATOM 1665 C C . HIS A 1 222 ? -6.702 10.687 2.805 1.00 92.31 222 HIS A C 1
ATOM 1667 O O . HIS A 1 222 ? -6.801 9.519 2.419 1.00 92.31 222 HIS A O 1
ATOM 1673 N N . PRO A 1 223 ? -6.380 10.952 4.090 1.00 91.81 223 PRO A N 1
ATOM 1674 C CA . PRO A 1 223 ? -5.935 9.904 5.022 1.00 91.81 223 PRO A CA 1
ATOM 1675 C C . PRO A 1 223 ? -6.933 8.756 5.235 1.00 91.81 223 PRO A C 1
ATOM 1677 O O . PRO A 1 223 ? -6.535 7.612 5.434 1.00 91.81 223 PRO A O 1
ATOM 1680 N N . GLN A 1 224 ? -8.235 9.038 5.139 1.00 93.88 224 GLN A N 1
ATOM 1681 C CA . GLN A 1 224 ? -9.293 8.023 5.252 1.00 93.88 224 GLN A CA 1
ATOM 1682 C C . GLN A 1 224 ? -9.578 7.260 3.945 1.00 93.88 224 GLN A C 1
ATOM 1684 O O . GLN A 1 224 ? -10.327 6.289 3.978 1.00 93.88 224 GLN A O 1
ATOM 1689 N N . TYR A 1 225 ? -9.000 7.650 2.799 1.00 92.69 225 TYR A N 1
ATOM 1690 C CA . TYR A 1 225 ? -9.300 7.020 1.503 1.00 92.69 225 TYR A CA 1
ATOM 1691 C C . TYR A 1 225 ? -8.946 5.526 1.490 1.00 92.69 225 TYR A C 1
ATOM 1693 O O . TYR A 1 225 ? -9.774 4.684 1.136 1.00 92.69 225 TYR A O 1
ATOM 1701 N N . GLY A 1 226 ? -7.735 5.182 1.941 1.00 91.62 226 GLY A N 1
ATOM 1702 C CA . GLY A 1 226 ? -7.286 3.789 2.019 1.00 91.62 226 GLY A CA 1
ATOM 1703 C C . GLY A 1 226 ? -8.154 2.944 2.956 1.00 91.62 226 GLY A C 1
ATOM 1704 O O . GLY A 1 226 ? -8.559 1.843 2.590 1.00 91.62 226 GLY A O 1
ATOM 1705 N N . LEU A 1 227 ? -8.517 3.490 4.122 1.00 94.81 227 LEU A N 1
ATOM 1706 C CA . LEU A 1 227 ? -9.372 2.811 5.099 1.00 94.81 227 LEU A CA 1
ATOM 1707 C C . LEU A 1 227 ? -10.801 2.614 4.580 1.00 94.81 227 LEU A C 1
ATOM 1709 O O . LEU A 1 227 ? -11.350 1.527 4.741 1.00 94.81 227 LEU A O 1
ATOM 1713 N N . ALA A 1 228 ? -11.375 3.612 3.901 1.00 94.44 228 ALA A N 1
ATOM 1714 C CA . ALA A 1 228 ? -12.682 3.506 3.254 1.00 94.44 228 ALA A CA 1
ATOM 1715 C C . ALA A 1 228 ? -12.693 2.409 2.173 1.00 94.44 228 ALA A C 1
ATOM 1717 O O . ALA A 1 228 ? -13.596 1.570 2.134 1.00 94.44 228 ALA A O 1
ATOM 1718 N N . LYS A 1 229 ? -11.648 2.356 1.334 1.00 92.81 229 LYS A N 1
ATOM 1719 C CA . LYS A 1 229 ? -11.463 1.290 0.337 1.00 92.81 229 LYS A CA 1
ATOM 1720 C C . LYS A 1 229 ? -11.306 -0.082 1.002 1.00 92.81 229 LYS A C 1
ATOM 1722 O O . LYS A 1 229 ? -11.872 -1.060 0.515 1.00 92.81 229 LYS A O 1
ATOM 1727 N N . LEU A 1 230 ? -10.565 -0.161 2.109 1.00 94.94 230 LEU A N 1
ATOM 1728 C CA . LEU A 1 230 ? -10.338 -1.401 2.848 1.00 94.94 230 LEU A CA 1
ATOM 1729 C C . LEU A 1 230 ? -11.636 -1.958 3.444 1.00 94.94 230 LEU A C 1
ATOM 1731 O O . LEU A 1 230 ? -11.950 -3.115 3.181 1.00 94.94 230 LEU A O 1
ATOM 1735 N N . ILE A 1 231 ? -12.410 -1.164 4.191 1.00 95.81 231 ILE A N 1
ATOM 1736 C CA . ILE A 1 231 ? -13.678 -1.644 4.775 1.00 95.81 231 ILE A CA 1
ATOM 1737 C C . ILE A 1 231 ? -14.679 -2.054 3.688 1.00 95.81 231 ILE A C 1
ATOM 1739 O O . ILE A 1 231 ? -15.336 -3.086 3.819 1.00 95.81 231 ILE A O 1
ATOM 1743 N N . GLY A 1 232 ? -14.700 -1.332 2.560 1.00 93.94 232 GLY A N 1
ATOM 1744 C CA . GLY A 1 232 ? -15.483 -1.712 1.385 1.00 93.94 232 GLY A CA 1
ATOM 1745 C C . GLY A 1 232 ? -15.041 -3.050 0.783 1.00 93.94 232 GLY A C 1
ATOM 1746 O O . GLY A 1 232 ? -15.886 -3.853 0.396 1.00 93.94 232 GLY A O 1
ATOM 1747 N N . LYS A 1 233 ? -13.731 -3.336 0.750 1.00 94.25 233 LYS A N 1
ATOM 1748 C CA . LYS A 1 233 ? -13.191 -4.631 0.296 1.00 94.25 233 LYS A CA 1
ATOM 1749 C C . LYS A 1 233 ? -13.475 -5.771 1.279 1.00 94.25 233 LYS A C 1
ATOM 1751 O O . LYS A 1 233 ? -13.702 -6.892 0.835 1.00 94.25 233 LYS A O 1
ATOM 1756 N N . ILE A 1 234 ? -13.463 -5.498 2.586 1.00 95.94 234 ILE A N 1
ATOM 1757 C CA . ILE A 1 234 ? -13.850 -6.463 3.630 1.00 95.94 234 ILE A CA 1
ATOM 1758 C C . ILE A 1 234 ? -15.360 -6.755 3.560 1.00 95.94 234 ILE A C 1
ATOM 1760 O O . ILE A 1 234 ? -15.780 -7.874 3.842 1.00 95.94 234 ILE A O 1
ATOM 1764 N N . GLY A 1 235 ? -16.163 -5.777 3.131 1.00 95.19 235 GLY A N 1
ATOM 1765 C CA . GLY A 1 235 ? -17.613 -5.906 2.993 1.00 95.19 235 GLY A CA 1
ATOM 1766 C C . GLY A 1 235 ? -18.385 -5.497 4.248 1.00 95.19 235 GLY A C 1
ATOM 1767 O O . GLY A 1 235 ? -19.461 -6.034 4.492 1.00 95.19 235 GLY A O 1
ATOM 1768 N N . VAL A 1 236 ? -17.839 -4.569 5.039 1.00 95.50 236 VAL A N 1
ATOM 1769 C CA . VAL A 1 236 ? -18.483 -4.022 6.246 1.00 95.50 236 VAL A CA 1
ATOM 1770 C C . VAL A 1 236 ? -18.756 -2.532 6.088 1.00 95.50 236 VAL A C 1
ATOM 1772 O O . VAL A 1 236 ? -18.033 -1.822 5.382 1.00 95.50 236 VAL A O 1
ATOM 1775 N N . LEU A 1 237 ? -19.803 -2.046 6.750 1.00 94.38 237 LEU A N 1
ATOM 1776 C CA . LEU A 1 237 ? -20.092 -0.621 6.818 1.00 94.38 237 LEU A CA 1
ATOM 1777 C C . LEU A 1 237 ? -19.179 0.045 7.845 1.00 94.38 237 LEU A C 1
ATOM 1779 O O . LEU A 1 237 ? -18.729 -0.569 8.809 1.00 94.38 237 LEU A O 1
ATOM 1783 N N . ARG A 1 238 ? -18.958 1.351 7.681 1.00 95.19 238 ARG A N 1
ATOM 1784 C CA . ARG A 1 238 ? -18.205 2.154 8.653 1.00 95.19 238 ARG A CA 1
ATOM 1785 C C . ARG A 1 238 ? -18.772 2.034 10.070 1.00 95.19 238 ARG A C 1
ATOM 1787 O O . ARG A 1 238 ? -18.008 1.914 11.017 1.00 95.19 238 ARG A O 1
ATOM 1794 N N . GLY A 1 239 ? -20.101 2.017 10.193 1.00 94.56 239 GLY A N 1
ATOM 1795 C CA . GLY A 1 239 ? -20.797 1.857 11.471 1.00 94.56 239 GLY A CA 1
ATOM 1796 C C . GLY A 1 239 ? -20.701 0.458 12.091 1.00 94.56 239 GLY A C 1
ATOM 1797 O O . GLY A 1 239 ? -21.017 0.316 13.267 1.00 94.56 239 GLY A O 1
ATOM 1798 N N . ASP A 1 240 ? -20.250 -0.553 11.342 1.00 94.56 240 ASP A N 1
ATOM 1799 C CA . ASP A 1 240 ? -20.033 -1.909 11.868 1.00 94.56 240 ASP A CA 1
ATOM 1800 C C . ASP A 1 240 ? -18.676 -2.034 12.587 1.00 94.56 240 ASP A C 1
ATOM 1802 O O . ASP A 1 240 ? -18.412 -3.027 13.269 1.00 94.56 240 ASP A O 1
ATOM 1806 N N . VAL A 1 241 ? -17.795 -1.038 12.435 1.00 95.62 241 VAL A N 1
ATOM 1807 C CA . VAL A 1 241 ? -16.473 -1.020 13.065 1.00 95.62 241 VAL A CA 1
ATOM 1808 C C . VAL A 1 241 ? -16.588 -0.480 14.489 1.00 95.62 241 VAL A C 1
ATOM 1810 O O . VAL A 1 241 ? -16.937 0.678 14.705 1.00 95.62 241 VAL A O 1
ATOM 1813 N N . GLY A 1 242 ? -16.262 -1.323 15.469 1.00 94.12 242 GLY A N 1
ATOM 1814 C CA . GLY A 1 242 ? -16.225 -0.941 16.881 1.00 94.12 242 GLY A CA 1
ATOM 1815 C C . GLY A 1 242 ? -14.907 -0.284 17.298 1.00 94.12 242 GLY A C 1
ATOM 1816 O O . GLY A 1 242 ? -13.836 -0.616 16.786 1.00 94.12 242 GLY A O 1
ATOM 1817 N N . GLU A 1 243 ? -14.975 0.609 18.285 1.00 92.06 243 GLU A N 1
ATOM 1818 C CA . GLU A 1 243 ? -13.787 1.150 18.947 1.00 92.06 243 GLU A CA 1
ATOM 1819 C C . GLU A 1 243 ? -13.217 0.139 19.951 1.00 92.06 243 GLU A C 1
ATOM 1821 O O . GLU A 1 243 ? -13.935 -0.427 20.776 1.00 92.06 243 GLU A O 1
ATOM 1826 N N . ILE A 1 244 ? -11.899 -0.073 19.904 1.00 90.94 244 ILE A N 1
ATOM 1827 C CA . ILE A 1 244 ? -11.203 -1.000 20.813 1.00 90.94 244 ILE A CA 1
ATOM 1828 C C . ILE A 1 244 ? -11.056 -0.442 22.236 1.00 90.94 244 ILE A C 1
ATOM 1830 O O . ILE A 1 244 ? -10.867 -1.203 23.183 1.00 90.94 244 ILE A O 1
ATOM 1834 N N . ALA A 1 245 ? -11.102 0.884 22.381 1.00 89.56 245 ALA A N 1
ATOM 1835 C CA . ALA A 1 245 ? -10.970 1.594 23.643 1.00 89.56 245 ALA A CA 1
ATOM 1836 C C . ALA A 1 245 ? -11.562 3.001 23.518 1.00 89.56 245 ALA A C 1
ATOM 1838 O O . ALA A 1 245 ? -11.521 3.602 22.446 1.00 89.56 245 ALA A O 1
ATOM 1839 N N . VAL A 1 246 ? -12.055 3.538 24.634 1.00 89.25 246 VAL A N 1
ATOM 1840 C CA . VAL A 1 246 ? -12.504 4.931 24.717 1.00 89.25 246 VAL A CA 1
ATOM 1841 C C . VAL A 1 246 ? -11.280 5.831 24.866 1.00 89.25 246 VAL A C 1
ATOM 1843 O O . VAL A 1 246 ? -10.500 5.666 25.806 1.00 89.25 246 VAL A O 1
ATOM 1846 N N . ALA A 1 247 ? -11.113 6.779 23.946 1.00 90.62 247 ALA A N 1
ATOM 1847 C CA . ALA A 1 247 ? -10.051 7.773 24.028 1.00 90.62 247 ALA A CA 1
ATOM 1848 C C . ALA A 1 247 ? -10.315 8.784 25.156 1.00 90.62 247 ALA A C 1
ATOM 1850 O O . ALA A 1 247 ? -11.457 9.164 25.425 1.00 90.62 247 ALA A O 1
ATOM 1851 N N . GLU A 1 248 ? -9.248 9.265 25.795 1.00 94.69 248 GLU A N 1
ATOM 1852 C CA . GLU A 1 248 ? -9.349 10.389 26.726 1.00 94.69 248 GLU A CA 1
ATOM 1853 C C . GLU A 1 248 ? -9.882 11.637 26.013 1.00 94.69 248 GLU A C 1
ATOM 1855 O O . GLU A 1 248 ? -9.638 11.844 24.820 1.00 94.69 248 GLU A O 1
ATOM 1860 N N . ARG A 1 249 ? -10.588 12.500 26.752 1.00 94.44 249 ARG A N 1
ATOM 1861 C CA . ARG A 1 249 ? -11.270 13.674 26.187 1.00 94.44 249 ARG A CA 1
ATOM 1862 C C . ARG A 1 249 ? -10.366 14.542 25.288 1.00 94.44 249 ARG A C 1
ATOM 1864 O O . ARG A 1 249 ? -10.809 14.828 24.175 1.00 94.44 249 ARG A O 1
ATOM 1871 N N . PRO A 1 250 ? -9.125 14.914 25.670 1.00 95.44 250 PRO A N 1
ATOM 1872 C CA . PRO A 1 250 ? -8.259 15.712 24.796 1.00 95.44 250 PRO A CA 1
ATOM 1873 C C . PRO A 1 250 ? -7.949 15.023 23.458 1.00 95.44 250 PRO A C 1
ATOM 1875 O O . PRO A 1 250 ? -7.946 15.667 22.409 1.00 95.44 250 PRO A O 1
ATOM 1878 N N . LEU A 1 251 ? -7.739 13.701 23.473 1.00 93.69 251 LEU A N 1
ATOM 1879 C CA . LEU A 1 251 ? -7.466 12.902 22.274 1.00 93.69 251 LEU A CA 1
ATOM 1880 C C . LEU A 1 251 ? -8.703 12.781 21.380 1.00 93.69 251 LEU A C 1
ATOM 1882 O O . LEU A 1 251 ? -8.588 12.931 20.165 1.00 93.69 251 LEU A O 1
ATOM 1886 N N . ALA A 1 252 ? -9.880 12.569 21.974 1.00 93.25 252 ALA A N 1
ATOM 1887 C CA . ALA A 1 252 ? -11.145 12.526 21.246 1.00 93.25 252 ALA A CA 1
ATOM 1888 C C . ALA A 1 252 ? -11.456 13.875 20.571 1.00 93.25 252 ALA A C 1
ATOM 1890 O O . ALA A 1 252 ? -11.808 13.915 19.391 1.00 93.25 252 ALA A O 1
ATOM 1891 N N . LEU A 1 253 ? -11.255 14.990 21.286 1.00 95.06 253 LEU A N 1
ATOM 1892 C CA . LEU A 1 253 ? -11.405 16.337 20.728 1.00 95.06 253 LEU A CA 1
ATOM 1893 C C . LEU A 1 253 ? -10.407 16.597 19.595 1.00 95.06 253 LEU A C 1
ATOM 1895 O O . LEU A 1 253 ? -10.787 17.148 18.562 1.00 95.06 253 LEU A O 1
ATOM 1899 N N . ARG A 1 254 ? -9.147 16.170 19.753 1.00 94.50 254 ARG A N 1
ATOM 1900 C CA . ARG A 1 254 ? -8.117 16.293 18.711 1.00 94.50 254 ARG A CA 1
ATOM 1901 C C . ARG A 1 254 ? -8.482 15.509 17.459 1.00 94.50 254 ARG A C 1
ATOM 1903 O O . ARG A 1 254 ? -8.382 16.060 16.368 1.00 94.50 254 ARG A O 1
ATOM 1910 N N . ALA A 1 255 ? -8.918 14.259 17.607 1.00 93.00 255 ALA A N 1
ATOM 1911 C CA . ALA A 1 255 ? -9.346 13.431 16.484 1.00 93.00 255 ALA A CA 1
ATOM 1912 C C . ALA A 1 255 ? -10.508 14.087 15.724 1.00 93.00 255 ALA A C 1
ATOM 1914 O O . ALA A 1 255 ? -10.430 14.231 14.507 1.00 93.00 255 ALA A O 1
ATOM 1915 N N . ALA A 1 256 ? -11.526 14.579 16.439 1.00 93.25 256 ALA A N 1
ATOM 1916 C CA . ALA A 1 256 ? -12.652 15.285 15.832 1.00 93.25 256 ALA A CA 1
ATOM 1917 C C . ALA A 1 256 ? -12.226 16.587 15.126 1.00 93.25 256 ALA A C 1
ATOM 1919 O O . ALA A 1 256 ? -12.675 16.862 14.016 1.00 93.25 256 ALA A O 1
ATOM 1920 N N . LEU A 1 257 ? -11.332 17.377 15.732 1.00 94.06 257 LEU A N 1
ATOM 1921 C CA . LEU A 1 257 ? -10.830 18.621 15.142 1.00 94.06 257 LEU A CA 1
ATOM 1922 C C . LEU A 1 257 ? -10.010 18.362 13.869 1.00 94.06 257 LEU A C 1
ATOM 1924 O O . LEU A 1 257 ? -10.194 19.053 12.868 1.00 94.06 257 LEU A O 1
ATOM 1928 N N . VAL A 1 258 ? -9.114 17.372 13.900 1.00 93.38 258 VAL A N 1
ATOM 1929 C CA . VAL A 1 258 ? -8.291 16.982 12.744 1.00 93.38 258 VAL A CA 1
ATOM 1930 C C . VAL A 1 258 ? -9.157 16.381 11.637 1.00 93.38 258 VAL A C 1
ATOM 1932 O O . VAL A 1 258 ? -8.963 16.734 10.477 1.00 93.38 258 VAL A O 1
ATOM 1935 N N . GLY A 1 259 ? -10.140 15.542 11.979 1.00 93.19 259 GLY A N 1
ATOM 1936 C CA . GLY A 1 259 ? -11.110 15.006 11.021 1.00 93.19 259 GLY A CA 1
ATOM 1937 C C . GLY A 1 259 ? -11.877 16.116 10.298 1.00 93.19 259 GLY A C 1
ATOM 1938 O O . GLY A 1 259 ? -11.962 16.118 9.073 1.00 93.19 259 GLY A O 1
ATOM 1939 N N . GLU A 1 260 ? -12.339 17.134 11.031 1.00 93.56 260 GLU A N 1
ATOM 1940 C CA . GLU A 1 260 ? -12.982 18.308 10.430 1.00 93.56 260 GLU A CA 1
ATOM 1941 C C . GLU A 1 260 ? -12.021 19.139 9.572 1.00 93.56 260 GLU A C 1
ATOM 1943 O O . GLU A 1 260 ? -12.397 19.567 8.482 1.00 93.56 260 GLU A O 1
ATOM 1948 N N . ALA A 1 261 ? -10.776 19.348 10.009 1.00 92.44 261 ALA A N 1
ATOM 1949 C CA . ALA A 1 261 ? -9.776 20.090 9.237 1.00 92.44 261 ALA A CA 1
ATOM 1950 C C . ALA A 1 261 ? -9.411 19.399 7.910 1.00 92.44 261 ALA A C 1
ATOM 1952 O O . ALA A 1 261 ? -9.060 20.075 6.944 1.00 92.44 261 ALA A O 1
ATOM 1953 N N . LEU A 1 262 ? -9.503 18.067 7.865 1.00 92.62 262 LEU A N 1
ATOM 1954 C CA . LEU A 1 262 ? -9.172 17.248 6.698 1.00 92.62 262 LEU A CA 1
ATOM 1955 C C . LEU A 1 262 ? -10.376 16.907 5.812 1.00 92.62 262 LEU A C 1
ATOM 1957 O O . LEU A 1 262 ? -10.199 16.217 4.812 1.00 92.62 262 LEU A O 1
ATOM 1961 N N . ARG A 1 263 ? -11.572 17.408 6.141 1.00 92.88 263 ARG A N 1
ATOM 1962 C CA . ARG A 1 263 ? -12.808 17.228 5.368 1.00 92.88 263 ARG A CA 1
ATOM 1963 C C . ARG A 1 263 ? -12.571 17.381 3.852 1.00 92.88 263 ARG A C 1
ATOM 1965 O O . ARG A 1 263 ? -11.900 18.332 3.438 1.00 92.88 263 ARG A O 1
ATOM 1972 N N . PRO A 1 264 ? -13.131 16.492 3.006 1.00 92.12 264 PRO A N 1
ATOM 1973 C CA . PRO A 1 264 ? -12.922 16.558 1.562 1.00 92.12 264 PRO A CA 1
ATOM 1974 C C . PRO A 1 264 ? -13.427 17.885 0.990 1.00 92.12 264 PRO A C 1
ATOM 1976 O O . PRO A 1 264 ? -14.441 18.425 1.446 1.00 92.12 264 PRO A O 1
ATOM 1979 N N . ALA A 1 265 ? -12.731 18.382 -0.038 1.00 89.75 265 ALA A N 1
ATOM 1980 C CA . ALA A 1 265 ? -12.977 19.686 -0.660 1.00 89.75 265 ALA A CA 1
ATOM 1981 C C . ALA A 1 265 ? -14.451 19.890 -1.053 1.00 89.75 265 ALA A C 1
ATOM 1983 O O . ALA A 1 265 ? -14.995 20.982 -0.899 1.00 89.75 265 ALA A O 1
ATOM 1984 N N . GLU A 1 266 ? -15.094 18.811 -1.500 1.00 89.06 266 GLU A N 1
ATOM 1985 C CA . GLU A 1 266 ? -16.491 18.713 -1.918 1.00 89.06 266 GLU A CA 1
ATOM 1986 C C . GLU A 1 266 ? -17.515 19.067 -0.836 1.00 89.06 266 GLU A C 1
ATOM 1988 O O . GLU A 1 266 ? -18.675 19.260 -1.179 1.00 89.06 266 GLU A O 1
ATOM 1993 N N . THR A 1 267 ? -17.112 19.109 0.436 1.00 92.06 267 THR A N 1
ATOM 1994 C CA . THR A 1 267 ? -18.021 19.347 1.572 1.00 92.06 267 THR A CA 1
ATOM 1995 C C . THR A 1 267 ? -17.546 20.460 2.506 1.00 92.06 267 THR A C 1
ATOM 1997 O O . THR A 1 267 ? -18.045 20.616 3.621 1.00 92.06 267 THR A O 1
ATOM 2000 N N . THR A 1 268 ? -16.556 21.248 2.083 1.00 92.19 268 THR A N 1
ATOM 2001 C CA . THR A 1 268 ? -15.935 22.301 2.910 1.00 92.19 268 THR A CA 1
ATOM 2002 C C . THR A 1 268 ? -16.904 23.399 3.349 1.00 92.19 268 THR A C 1
ATOM 2004 O O . THR A 1 268 ? -16.677 24.051 4.368 1.00 92.19 268 THR A O 1
ATOM 2007 N N . GLU A 1 269 ? -18.036 23.570 2.667 1.00 92.88 269 GLU A N 1
ATOM 2008 C CA . GLU A 1 269 ? -19.124 24.454 3.089 1.00 92.88 269 GLU A CA 1
ATOM 2009 C C . GLU A 1 269 ? -19.701 24.092 4.469 1.00 92.88 269 GLU A C 1
ATOM 2011 O O . GLU A 1 269 ? -20.232 24.962 5.168 1.00 92.88 269 GLU A O 1
ATOM 2016 N N . LEU A 1 270 ? -19.553 22.836 4.906 1.00 93.00 270 LEU A N 1
ATOM 2017 C CA . LEU A 1 270 ? -20.002 22.376 6.219 1.00 93.00 270 LEU A CA 1
ATOM 2018 C C . LEU A 1 270 ? -19.125 22.892 7.368 1.00 93.00 270 LEU A C 1
ATOM 2020 O O . LEU A 1 270 ? -19.594 22.918 8.507 1.00 93.00 270 LEU A O 1
ATOM 2024 N N . TRP A 1 271 ? -17.916 23.405 7.103 1.00 93.06 271 TRP A N 1
ATOM 2025 C CA . TRP A 1 271 ? -17.043 23.967 8.144 1.00 93.06 271 TRP A CA 1
ATOM 2026 C C . TRP A 1 271 ? -17.697 25.083 8.952 1.00 93.06 271 TRP A C 1
ATOM 2028 O O . TRP A 1 271 ? -17.493 25.166 10.163 1.00 93.06 271 TRP A O 1
ATOM 2038 N N . ALA A 1 272 ? -18.510 25.933 8.319 1.00 89.75 272 ALA A N 1
ATOM 2039 C CA . ALA A 1 272 ? -19.214 27.003 9.025 1.00 89.75 272 ALA A CA 1
ATOM 2040 C C . ALA A 1 272 ? -20.159 26.452 10.109 1.00 89.75 272 ALA A C 1
ATOM 2042 O O . ALA A 1 272 ? -20.354 27.083 11.147 1.00 89.75 272 ALA A O 1
ATOM 2043 N N . GLN A 1 273 ? -20.713 25.258 9.885 1.00 89.19 273 GLN A N 1
ATOM 2044 C CA . GLN A 1 273 ? -21.623 24.582 10.804 1.00 89.19 273 GLN A CA 1
ATOM 2045 C C . GLN A 1 273 ? -20.852 23.767 11.848 1.00 89.19 273 GLN A C 1
ATOM 2047 O O . GLN A 1 273 ? -21.173 23.815 13.035 1.00 89.19 273 GLN A O 1
ATOM 2052 N N . THR A 1 274 ? -19.819 23.031 11.431 1.00 89.00 274 THR A N 1
ATOM 2053 C CA . THR A 1 274 ? -19.076 22.135 12.327 1.00 89.00 274 THR A CA 1
ATOM 2054 C C . THR A 1 274 ? -18.130 22.884 13.253 1.00 89.00 274 THR A C 1
ATOM 2056 O O . THR A 1 274 ? -17.965 22.480 14.402 1.00 89.00 274 THR A O 1
ATOM 2059 N N . ARG A 1 275 ? -17.605 24.045 12.839 1.00 86.94 275 ARG A N 1
ATOM 2060 C CA . ARG A 1 275 ? -16.776 24.908 13.692 1.00 86.94 275 ARG A CA 1
ATOM 2061 C C . ARG A 1 275 ? -17.479 25.317 14.983 1.00 86.94 275 ARG A C 1
ATOM 2063 O O . ARG A 1 275 ? -16.831 25.396 16.022 1.00 86.94 275 ARG A O 1
ATOM 2070 N N . ALA A 1 276 ? -18.788 25.561 14.931 1.00 88.62 276 ALA A N 1
ATOM 2071 C CA . ALA A 1 276 ? -19.567 25.960 16.100 1.00 88.62 276 ALA A CA 1
ATOM 2072 C C . ALA A 1 276 ? -19.643 24.867 17.186 1.00 88.62 276 ALA A C 1
ATOM 2074 O O . ALA A 1 276 ? -20.042 25.161 18.310 1.00 88.62 276 ALA A O 1
ATOM 2075 N N . ARG A 1 277 ? -19.245 23.622 16.875 1.00 88.62 277 ARG A N 1
ATOM 2076 C CA . ARG A 1 277 ? -19.196 22.500 17.826 1.00 88.62 277 ARG A CA 1
ATOM 2077 C C . ARG A 1 277 ? -17.998 22.562 18.776 1.00 88.62 277 ARG A C 1
ATOM 2079 O O . ARG A 1 277 ? -18.025 21.885 19.796 1.00 88.62 277 ARG A O 1
ATOM 2086 N N . PHE A 1 278 ? -16.970 23.348 18.451 1.00 93.50 278 PHE A N 1
ATOM 2087 C CA . PHE A 1 278 ? -15.732 23.423 19.226 1.00 93.50 278 PHE A CA 1
ATOM 2088 C C . PHE A 1 278 ? -15.585 24.796 19.875 1.00 93.50 278 PHE A C 1
ATOM 2090 O O . PHE A 1 278 ? -15.493 25.820 19.188 1.00 93.50 278 PHE A O 1
ATOM 2097 N N . THR A 1 279 ? -15.521 24.834 21.204 1.00 95.62 279 THR A N 1
ATOM 2098 C CA . THR A 1 279 ? -15.185 26.065 21.925 1.00 95.62 279 THR A CA 1
ATOM 2099 C C . THR A 1 279 ? -13.680 26.344 21.858 1.00 95.62 279 THR A C 1
ATOM 2101 O O . THR A 1 279 ? -12.870 25.464 21.568 1.00 95.62 279 THR A O 1
ATOM 2104 N N . ALA A 1 280 ? -13.266 27.576 22.170 1.00 94.56 280 ALA A N 1
ATOM 2105 C CA . ALA A 1 280 ? -11.840 27.900 22.294 1.00 94.56 280 ALA A CA 1
ATOM 2106 C C . ALA A 1 280 ? -11.141 27.071 23.393 1.00 94.56 280 ALA A C 1
ATOM 2108 O O . ALA A 1 280 ? -9.958 26.751 23.261 1.00 94.56 280 ALA A O 1
ATOM 2109 N N . GLY A 1 281 ? -11.883 26.695 24.443 1.00 96.56 281 GLY A N 1
ATOM 2110 C CA . GLY A 1 281 ? -11.406 25.797 25.493 1.00 96.56 281 GLY A CA 1
ATOM 2111 C C . GLY A 1 281 ? -11.154 24.391 24.958 1.00 96.56 281 GLY A C 1
ATOM 2112 O O . GLY A 1 281 ? -10.064 23.869 25.159 1.00 96.56 281 GLY A O 1
ATOM 2113 N N . ASP A 1 282 ? -12.102 23.836 24.195 1.00 95.94 282 ASP A N 1
ATOM 2114 C CA . ASP A 1 282 ? -11.956 22.502 23.594 1.00 95.94 282 ASP A CA 1
ATOM 2115 C C . ASP A 1 282 ? -10.758 22.439 22.636 1.00 95.94 282 ASP A C 1
ATOM 2117 O O . ASP A 1 282 ? -10.017 21.464 22.641 1.00 95.94 282 ASP A O 1
ATOM 2121 N N . ILE A 1 283 ? -10.531 23.488 21.834 1.00 94.81 283 ILE A N 1
ATOM 2122 C CA . ILE A 1 283 ? -9.385 23.549 20.909 1.00 94.81 283 ILE A CA 1
ATOM 2123 C C . ILE A 1 283 ? -8.061 23.618 21.681 1.00 94.81 283 ILE A C 1
ATOM 2125 O O . ILE A 1 283 ? -7.105 22.932 21.327 1.00 94.81 283 ILE A O 1
ATOM 2129 N N . THR A 1 284 ? -8.006 24.427 22.742 1.00 96.00 284 THR A N 1
ATOM 2130 C CA . THR A 1 284 ? -6.817 24.524 23.604 1.00 96.00 284 THR A CA 1
ATOM 2131 C C . THR A 1 284 ? -6.518 23.186 24.275 1.00 96.00 284 THR A C 1
ATOM 2133 O O . THR A 1 284 ? -5.380 22.733 24.250 1.00 96.00 284 THR A O 1
ATOM 2136 N N . GLU A 1 285 ? -7.540 22.531 24.832 1.00 96.31 285 GLU A N 1
ATOM 2137 C CA . GLU A 1 285 ? -7.421 21.212 25.460 1.00 96.31 285 GLU A CA 1
ATOM 2138 C C . GLU A 1 285 ? -6.961 20.157 24.443 1.00 96.31 285 GLU A C 1
ATOM 2140 O O . GLU A 1 285 ? -6.009 19.420 24.697 1.00 96.31 285 GLU A O 1
ATOM 2145 N N . ALA A 1 286 ? -7.573 20.131 23.256 1.00 95.50 286 ALA A N 1
ATOM 2146 C CA . ALA A 1 286 ? -7.221 19.205 22.186 1.00 95.50 286 ALA A CA 1
ATOM 2147 C C . ALA A 1 286 ? -5.754 19.327 21.756 1.00 95.50 286 ALA A C 1
ATOM 2149 O O . ALA A 1 286 ? -5.143 18.327 21.389 1.00 95.50 286 ALA A O 1
ATOM 2150 N N . LEU A 1 287 ? -5.169 20.525 21.785 1.00 95.12 287 LEU A N 1
ATOM 2151 C CA . LEU A 1 287 ? -3.822 20.788 21.269 1.00 95.12 287 LEU A CA 1
ATOM 2152 C C . LEU A 1 287 ? -2.763 21.010 22.359 1.00 95.12 287 LEU A C 1
ATOM 2154 O O . LEU A 1 287 ? -1.624 21.308 22.020 1.00 95.12 287 LEU A O 1
ATOM 2158 N N . ALA A 1 288 ? -3.101 20.829 23.640 1.00 93.81 288 ALA A N 1
ATOM 2159 C CA . ALA A 1 288 ? -2.222 21.160 24.767 1.00 93.81 288 ALA A CA 1
ATOM 2160 C C . ALA A 1 288 ? -0.831 20.492 24.715 1.00 93.81 288 ALA A C 1
ATOM 2162 O O . ALA A 1 288 ? 0.154 21.111 25.111 1.00 93.81 288 ALA A O 1
ATOM 2163 N N . ASP A 1 289 ? -0.751 19.268 24.184 1.00 91.31 289 ASP A N 1
ATOM 2164 C CA . ASP A 1 289 ? 0.482 18.466 24.122 1.00 91.31 289 ASP A CA 1
ATOM 2165 C C . ASP A 1 289 ? 1.111 18.409 22.716 1.00 91.31 289 ASP A C 1
ATOM 2167 O O . ASP A 1 289 ? 1.954 17.553 22.442 1.00 91.31 289 ASP A O 1
ATOM 2171 N N . VAL A 1 290 ? 0.674 19.270 21.792 1.00 88.38 290 VAL A N 1
ATOM 2172 C CA . VAL A 1 290 ? 1.196 19.329 20.419 1.00 88.38 290 VAL A CA 1
ATOM 2173 C C . VAL A 1 290 ? 2.174 20.501 20.317 1.00 88.38 290 VAL A C 1
ATOM 2175 O O . VAL A 1 290 ? 1.771 21.653 20.463 1.00 88.38 290 VAL A O 1
ATOM 2178 N N . THR A 1 291 ? 3.455 20.203 20.086 1.00 73.19 291 THR A N 1
ATOM 2179 C CA . THR A 1 291 ? 4.540 21.191 19.909 1.00 73.19 291 THR A CA 1
ATOM 2180 C C . THR A 1 291 ? 4.812 21.509 18.451 1.00 73.19 291 THR A C 1
ATOM 2182 O O . THR A 1 291 ? 4.883 20.534 17.667 1.00 73.19 291 THR A O 1
#

Radius of gyration: 24.78 Å; chains: 1; bounding box: 49×56×76 Å

Secondary structure (DSSP, 8-state):
---SS-SS------TT---HHHHTTSTTTHHHHTSPPBPPHHHHHHHHHHHHHHHHHHHHHHHHHHHS--------HHHHHHHHHHHHHHHHHHHHTT--THHHHTS--STTHHHHHHHHHHHHIIIIIHHHHHHHTT-B-HHHHHHHHHHHHHHHHHHS--SS-EEEES----SHHHHHHHHHHHTSTTEEEE-S---SSS-HHHHHHHH-TT--HHHHT-TTHHHHHHHHHHT--GGGPPPSSPPPHHHHHHHHHHHHHT--GGGGGGHHHHGGG--HHHHHHHHTT--

pLDDT: mean 86.73, std 12.49, range [42.28, 97.56]